Protein 8PNE (pdb70)

Radius of gyration: 17.62 Å; Cα contacts (8 Å, |Δi|>4): 323; chains: 1; bounding box: 31×48×47 Å

InterPro domains:
  IPR006439 HAD hydrolase, subfamily IA [PR00413] (96-109)
  IPR006439 HAD hydrolase, subfamily IA [PR00413] (128-144)
  IPR006439 HAD hydrolase, subfamily IA [PR00413] (146-166)
  IPR006439 HAD hydrolase, subfamily IA [PR00413] (173-186)
  IPR006439 HAD hydrolase, subfamily IA [TIGR01509] (4-184)
  IPR023198 Phosphoglycolate phosphatase-like, domain 2 [G3DSA:1.10.150.240] (16-81)
  IPR023214 HAD superfamily [G3DSA:3.40.50.1000] (4-182)
  IPR036412 HAD-like superfamily [SSF56784] (3-194)

B-factor: mean 47.65, std 15.78, range [17.71, 131.19]

Organism: Escherichia coli (strain K12) (NCBI:txid83333)

Nearest PDB structures (foldseek):
  2b0c-assembly1_A  TM=1.002E+00  e=4.204E-37  Escherichia coli K-12
  5ai8-assembly1_A-2  TM=7.716E-01  e=3.616E-13  Homo sapiens
  5alj-assembly1_A-2  TM=7.781E-01  e=6.204E-13  Homo sapiens
  5fp0-assembly1_A-2  TM=7.572E-01  e=5.182E-13  Homo sapiens
  5mwa-assembly1_A  TM=7.735E-01  e=3.132E-12  Homo sapiens

Secondary structure (DSSP, 8-state):
-EEEE-SBTTTEEEETHHHHHHHHHHH---HHHHHHH----HHHHHHHTTSS-HHHHHHHHHHHHT----HHHHHHHHTT-EEEE-HHHHHHHHHHHHTT-EEEEEE-----TTS--GGG-HHHHTT-SEEEEHHHHT--TT-HHHHHHHHHHHT--GGGEEEEES-HHHHHHHHTTT-EEEE--STTHHHHHTHHHH-

GO terms:
  GO:0000287 magnesium ion binding (F, IDA)
  GO:0030145 manganese ion binding (F, IDA)
  GO:0008877 glucose-1-phosphatase activity (F, EXP)
  GO:0008877 glucose-1-phosphatase activity (F, IDA)

Structure (mmCIF, N/CA/C/O backbone):
data_8PNE
#
_entry.id   8PNE
#
_cell.length_a   67.216
_cell.length_b   79.567
_cell.length_c   148.188
_cell.angle_alpha   90.000
_cell.angle_beta   90.000
_cell.angle_gamma   90.000
#
_symmetry.space_group_name_H-M   'I 2 2 2'
#
loop_
_entity.id
_entity.type
_entity.pdbx_description
1 polymer 'Alpha-D-glucose 1-phosphate phosphatase YihX'
2 non-polymer DI(HYDROXYETHYL)ETHER
3 non-polymer GLYCEROL
4 non-polymer 'MAGNESIUM ION'
5 non-polymer 'CALCIUM ION'
6 non-polymer 'CHLORIDE ION'
7 water water
#
loop_
_atom_site.group_PDB
_atom_site.id
_atom_site.type_symbol
_atom_site.label_atom_id
_atom_site.label_alt_id
_atom_site.label_comp_id
_atom_site.label_asym_id
_atom_site.label_entity_id
_atom_site.label_seq_id
_atom_site.pdbx_PDB_ins_code
_atom_site.Cartn_x
_atom_site.Cartn_y
_atom_site.Cartn_z
_atom_site.occupancy
_atom_site.B_iso_or_equiv
_atom_site.auth_seq_id
_atom_site.auth_comp_id
_atom_site.auth_asym_id
_atom_site.auth_atom_id
_atom_site.pdbx_PDB_model_num
ATOM 1 N N . MET A 1 1 ? 9.288 -28.665 12.423 1.000 60.862 1 MET A N 1
ATOM 2 C CA . MET A 1 1 ? 10.375 -27.763 12.886 1.000 63.713 1 MET A CA 1
ATOM 3 C C . MET A 1 1 ? 10.016 -27.261 14.287 1.000 57.087 1 MET A C 1
ATOM 4 O O . MET A 1 1 ? 8.862 -27.348 14.697 1.000 54.184 1 MET A O 1
ATOM 9 N N . LEU A 1 2 ? 11.028 -26.819 15.043 1.000 58.770 2 LEU A N 1
ATOM 10 C CA . LEU A 1 2 ? 10.812 -26.088 16.281 1.000 53.408 2 LEU A CA 1
ATOM 11 C C . LEU A 1 2 ? 11.063 -24.617 15.998 1.000 52.758 2 LEU A C 1
ATOM 12 O O . LEU A 1 2 ? 12.159 -24.253 15.537 1.000 51.499 2 LEU A O 1
ATOM 17 N N . TYR A 1 3 ? 10.036 -23.797 16.274 1.000 52.424 3 TYR A N 1
ATOM 18 C CA . TYR A 1 3 ? 10.181 -22.343 16.171 1.000 56.137 3 TYR A CA 1
ATOM 19 C C . TYR A 1 3 ? 10.203 -21.744 17.576 1.000 47.073 3 TYR A C 1
ATOM 20 O O . TYR A 1 3 ? 9.288 -21.995 18.367 1.000 44.290 3 TYR A O 1
ATOM 29 N N . ILE A 1 4 ? 11.279 -20.989 17.846 1.000 43.228 4 ILE A N 1
ATOM 30 C CA . ILE A 1 4 ? 11.452 -20.235 19.080 1.000 44.852 4 ILE A CA 1
ATOM 31 C C . ILE A 1 4 ? 11.324 -18.740 18.791 1.000 43.898 4 ILE A C 1
ATOM 32 O O . ILE A 1 4 ? 12.124 -18.179 18.044 1.000 43.043 4 ILE A O 1
ATOM 37 N N . PHE A 1 5 ? 10.389 -18.083 19.474 1.000 41.558 5 PHE A N 1
ATOM 38 C CA . PHE A 1 5 ? 10.235 -16.639 19.345 1.000 39.658 5 PHE A CA 1
ATOM 39 C C . PHE A 1 5 ? 10.541 -15.967 20.673 1.000 38.595 5 PHE A C 1
ATOM 40 O O . PHE A 1 5 ? 9.967 -16.355 21.671 1.000 38.922 5 PHE A O 1
ATOM 48 N N . ASP A 1 6 ? 11.425 -14.967 20.638 1.000 39.086 6 ASP A N 1
ATOM 49 C CA . ASP A 1 6 ? 11.505 -13.902 21.624 1.000 41.186 6 ASP A CA 1
ATOM 50 C C . ASP A 1 6 ? 10.146 -13.223 21.765 1.000 41.910 6 ASP A C 1
ATOM 51 O O . ASP A 1 6 ? 9.313 -13.304 20.860 1.000 36.181 6 ASP A O 1
ATOM 56 N N . LEU A 1 7 ? 9.920 -12.589 22.922 1.000 40.630 7 LEU A N 1
ATOM 57 C CA . LEU A 1 7 ? 8.664 -11.895 23.176 1.000 40.094 7 LEU A CA 1
ATOM 58 C C . LEU A 1 7 ? 8.848 -10.409 22.852 1.000 37.490 7 LEU A C 1
ATOM 59 O O . LEU A 1 7 ? 8.286 -9.880 21.896 1.000 40.955 7 LEU A O 1
ATOM 64 N N . GLY A 1 8 ? 9.745 -9.771 23.582 1.000 40.791 8 GLY A N 1
ATOM 65 C CA . GLY A 1 8 ? 9.967 -8.338 23.487 1.000 45.206 8 GLY A CA 1
ATOM 66 C C . GLY A 1 8 ? 10.557 -7.925 22.144 1.000 52.579 8 GLY A C 1
ATOM 67 O O . GLY A 1 8 ? 11.708 -8.306 21.812 1.000 47.534 8 GLY A O 1
ATOM 68 N N . ASN A 1 9 ? 9.724 -7.137 21.426 1.000 45.540 9 ASN A N 1
ATOM 69 C CA . ASN A 1 9 ? 10.064 -6.435 20.196 1.000 44.651 9 ASN A CA 1
ATOM 70 C C . ASN A 1 9 ? 10.119 -7.475 19.088 1.000 41.457 9 ASN A C 1
ATOM 71 O O . ASN A 1 9 ? 10.775 -7.269 18.072 1.000 41.327 9 ASN A O 1
ATOM 76 N N . VAL A 1 10 ? 9.297 -8.524 19.254 1.000 43.637 10 VAL A N 1
ATOM 77 C CA . VAL A 1 10 ? 9.176 -9.588 18.273 1.000 43.347 10 VAL A CA 1
ATOM 78 C C . VAL A 1 10 ? 7.727 -10.018 18.181 1.000 41.437 10 VAL A C 1
ATOM 79 O O . VAL A 1 10 ? 7.134 -9.986 17.104 1.000 45.551 10 VAL A O 1
ATOM 83 N N . ILE A 1 11 ? 7.162 -10.468 19.293 1.000 39.485 11 ILE A N 1
ATOM 84 C CA . ILE A 1 11 ? 5.737 -10.757 19.310 1.000 41.089 11 ILE A CA 1
ATOM 85 C C . ILE A 1 11 ? 4.940 -9.515 19.752 1.000 45.623 11 ILE A C 1
ATOM 86 O O . ILE A 1 11 ? 3.795 -9.336 19.326 1.000 48.626 11 ILE A O 1
ATOM 91 N N . VAL A 1 12 ? 5.512 -8.715 20.672 1.000 45.322 12 VAL A N 1
ATOM 92 C CA . VAL A 1 12 ? 4.895 -7.495 21.142 1.000 39.266 12 VAL A CA 1
ATOM 93 C C . VAL A 1 12 ? 5.857 -6.335 20.963 1.000 43.430 12 VAL A C 1
ATOM 94 O O . VAL A 1 12 ? 7.060 -6.527 21.099 1.000 43.789 12 VAL A O 1
ATOM 98 N N . ASP A 1 13 ? 5.318 -5.122 20.697 1.000 38.100 13 ASP A N 1
ATOM 99 C CA . ASP A 1 13 ? 6.096 -3.913 20.917 1.000 37.916 13 ASP A CA 1
ATOM 100 C C . ASP A 1 13 ? 6.078 -3.667 22.418 1.000 40.090 13 ASP A C 1
ATOM 101 O O . ASP A 1 13 ? 5.041 -3.842 23.039 1.000 39.725 13 ASP A O 1
ATOM 106 N N . ILE A 1 14 ? 7.190 -3.217 22.976 1.000 40.117 14 ILE A N 1
ATOM 107 C CA . ILE A 1 14 ? 7.258 -2.949 24.393 1.000 41.970 14 ILE A CA 1
ATOM 108 C C . ILE A 1 14 ? 8.112 -1.704 24.576 1.000 42.736 14 ILE A C 1
ATOM 109 O O . ILE A 1 14 ? 9.090 -1.525 23.865 1.000 39.473 14 ILE A O 1
ATOM 114 N N . ASP A 1 15 ? 7.693 -0.824 25.491 1.000 43.276 15 ASP A N 1
ATOM 115 C CA . ASP A 1 15 ? 8.372 0.435 25.686 1.000 38.621 15 ASP A CA 1
ATOM 116 C C . ASP A 1 15 ? 8.355 0.812 27.155 1.000 38.301 15 ASP A C 1
ATOM 117 O O . ASP A 1 15 ? 7.336 1.286 27.645 1.000 35.715 15 ASP A O 1
ATOM 122 N N . PHE A 1 16 ? 9.526 0.703 27.790 1.000 35.263 16 PHE A N 1
ATOM 123 C CA . PHE A 1 16 ? 9.686 1.041 29.193 1.000 39.511 16 PHE A 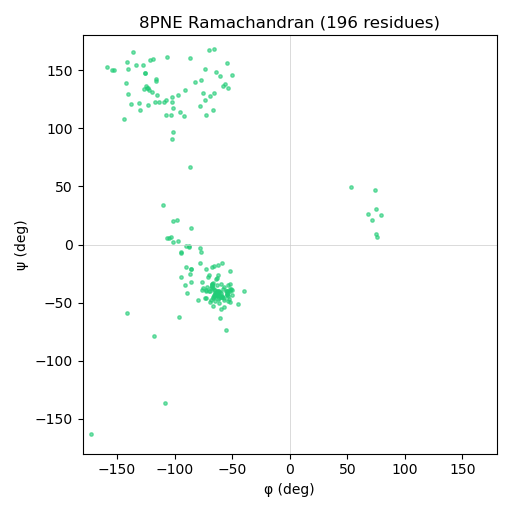CA 1
ATOM 124 C C . PHE A 1 16 ? 9.785 2.547 29.433 1.000 37.884 16 PHE A C 1
ATOM 125 O O . PHE A 1 16 ? 9.798 2.959 30.601 1.000 35.729 16 PHE A O 1
ATOM 133 N N . ASN A 1 17 ? 9.787 3.379 28.383 1.000 35.782 17 ASN A N 1
ATOM 134 C CA . ASN A 1 17 ? 9.698 4.826 28.617 1.000 42.632 17 ASN A CA 1
ATOM 135 C C . ASN A 1 17 ? 8.365 5.241 29.258 1.000 39.050 17 ASN A C 1
ATOM 136 O O . ASN A 1 17 ? 8.295 6.198 30.026 1.000 38.929 17 ASN A O 1
ATOM 141 N N . ARG A 1 18 ? 7.305 4.492 28.971 1.000 37.714 18 ARG A N 1
ATOM 142 C CA . ARG A 1 18 ? 6.043 4.670 29.657 1.000 36.804 18 ARG A CA 1
ATOM 143 C C . ARG A 1 18 ? 6.200 4.548 31.181 1.000 33.071 18 ARG A C 1
ATOM 144 O O . ARG A 1 18 ? 5.589 5.311 31.922 1.000 33.768 18 ARG A O 1
ATOM 152 N N . VAL A 1 19 ? 7.015 3.597 31.641 1.000 31.248 19 VAL A N 1
ATOM 153 C CA . VAL A 1 19 ? 7.255 3.375 33.063 1.000 31.107 19 VAL A CA 1
ATOM 154 C C . VAL A 1 19 ? 7.971 4.599 33.640 1.000 30.667 19 VAL A C 1
ATOM 155 O O . VAL A 1 19 ? 7.650 5.086 34.715 1.000 35.587 19 VAL A O 1
ATOM 159 N N . LEU A 1 20 ? 8.957 5.109 32.908 1.000 32.331 20 LEU A N 1
ATOM 160 C CA . LEU A 1 20 ? 9.738 6.254 33.370 1.000 35.754 20 LEU A CA 1
ATOM 161 C C . LEU A 1 20 ? 8.800 7.450 33.478 1.000 31.949 20 LEU A C 1
ATOM 162 O O . LEU A 1 20 ? 8.805 8.128 34.502 1.000 32.392 20 LEU A O 1
ATOM 167 N N . GLY A 1 21 ? 7.915 7.592 32.472 1.000 28.034 21 GLY A N 1
ATOM 168 C CA . GLY A 1 21 ? 6.865 8.594 32.500 1.000 30.824 21 GLY A CA 1
ATOM 169 C C . GLY A 1 21 ? 6.000 8.489 33.753 1.000 33.951 21 GLY A C 1
ATOM 170 O O . GLY A 1 21 ? 5.683 9.490 34.378 1.000 33.619 21 GLY A O 1
ATOM 171 N N . ALA A 1 22 ? 5.655 7.259 34.139 1.000 31.282 22 ALA A N 1
ATOM 172 C CA . ALA A 1 22 ? 4.775 7.076 35.270 1.000 28.397 22 ALA A CA 1
ATOM 173 C C . ALA A 1 22 ? 5.512 7.392 36.565 1.000 28.414 22 ALA A C 1
ATOM 174 O O . ALA A 1 22 ? 4.960 7.990 3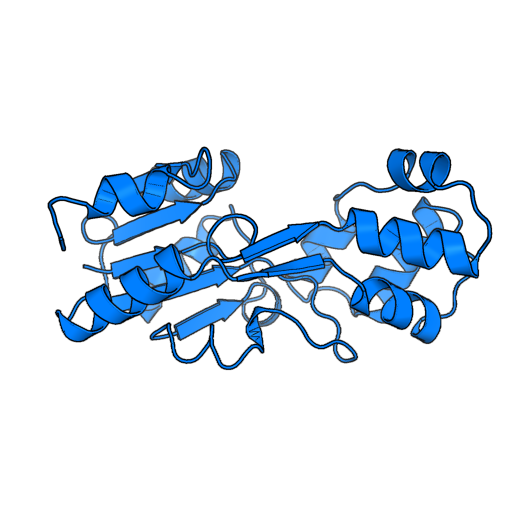7.491 1.000 34.823 22 ALA A O 1
ATOM 176 N N . TRP A 1 23 ? 6.770 6.976 36.655 1.000 28.449 23 TRP A N 1
ATOM 177 C CA . TRP A 1 23 ? 7.551 7.310 37.839 1.000 31.526 23 TRP A CA 1
ATOM 178 C C . TRP A 1 23 ? 7.823 8.815 37.919 1.000 33.236 23 TRP A C 1
ATOM 179 O O . TRP A 1 23 ? 7.887 9.370 39.021 1.000 31.592 23 TRP A O 1
ATOM 190 N N . SER A 1 24 ? 7.995 9.459 36.756 1.000 28.970 24 SER A N 1
ATOM 191 C CA . SER A 1 24 ? 8.166 10.904 36.705 1.000 34.730 24 SER A CA 1
ATOM 192 C C . SER A 1 24 ? 6.893 11.584 37.186 1.000 36.778 24 SER A C 1
ATOM 193 O O . SER A 1 24 ? 6.949 12.559 37.953 1.000 37.794 24 SER A O 1
ATOM 196 N N . ASP A 1 25 ? 5.750 11.040 36.752 1.000 36.055 25 ASP A N 1
ATOM 197 C CA . ASP A 1 25 ? 4.445 11.565 37.120 1.000 33.600 25 ASP A CA 1
ATOM 198 C C . ASP A 1 25 ? 4.296 11.580 38.647 1.000 36.694 25 ASP A C 1
ATOM 199 O O . ASP A 1 25 ? 3.884 12.571 39.252 1.000 38.818 25 ASP A O 1
ATOM 204 N N . LEU A 1 26 ? 4.645 10.478 39.280 1.000 33.695 26 LEU A N 1
ATOM 205 C CA . LEU A 1 26 ? 4.516 10.372 40.718 1.000 38.547 26 LEU A CA 1
ATOM 206 C C . LEU A 1 26 ? 5.579 11.186 41.455 1.000 44.037 26 LEU A C 1
ATOM 207 O O . LEU A 1 26 ? 5.254 11.871 42.401 1.000 44.807 26 LEU A O 1
ATOM 212 N N . THR A 1 27 ? 6.852 11.095 41.049 1.000 42.379 27 THR A N 1
ATOM 213 C CA . THR A 1 27 ? 7.948 11.626 41.848 1.000 41.263 27 THR A CA 1
ATOM 214 C C . THR A 1 27 ? 8.192 13.099 41.540 1.000 36.849 27 THR A C 1
ATOM 215 O O . THR A 1 27 ? 8.765 13.814 42.355 1.000 34.131 27 THR A O 1
ATOM 219 N N . ARG A 1 28 ? 7.814 13.499 40.327 1.000 36.514 28 ARG A N 1
ATOM 220 C CA . ARG A 1 28 ? 8.102 14.816 39.771 1.000 40.322 28 ARG A CA 1
ATOM 221 C C . ARG A 1 28 ? 9.570 14.928 39.340 1.000 38.003 28 ARG A C 1
ATOM 222 O O . ARG A 1 28 ? 10.035 16.032 39.028 1.000 35.540 28 ARG A O 1
ATOM 230 N N . ILE A 1 29 ? 10.298 13.801 39.353 1.000 34.170 29 ILE A N 1
ATOM 231 C CA . ILE A 1 29 ? 11.645 13.768 38.861 1.000 28.051 29 ILE A CA 1
ATOM 232 C C . ILE A 1 29 ? 11.580 13.953 37.349 1.000 32.737 29 ILE A C 1
ATOM 233 O O . ILE A 1 29 ? 10.781 13.304 36.692 1.000 39.372 29 ILE A O 1
ATOM 238 N N . PRO A 1 30 ? 12.339 14.910 36.774 1.000 32.284 30 PRO A N 1
ATOM 239 C CA . PRO A 1 30 ? 12.329 15.150 35.338 1.000 35.135 30 PRO A CA 1
ATOM 240 C C . PRO A 1 30 ? 12.611 13.861 34.582 1.000 38.503 30 PRO A C 1
ATOM 241 O O . PRO A 1 30 ? 13.568 13.151 34.887 1.000 32.707 30 PRO A O 1
ATOM 245 N N . LEU A 1 31 ? 11.808 13.635 33.540 1.000 36.559 31 LEU A N 1
ATOM 246 C CA . LEU A 1 31 ? 11.909 12.416 32.777 1.000 35.085 31 LEU A CA 1
ATOM 247 C C . LEU A 1 31 ? 13.357 12.198 32.346 1.000 39.483 31 LEU A C 1
ATOM 248 O O . LEU A 1 31 ? 13.822 11.051 32.345 1.000 34.932 31 LEU A O 1
ATOM 253 N N . ALA A 1 32 ? 14.050 13.291 31.977 1.000 38.587 32 ALA A N 1
ATOM 254 C CA . ALA A 1 32 ? 15.366 13.153 31.357 1.000 39.592 32 ALA A CA 1
ATOM 255 C C . ALA A 1 32 ? 16.339 12.576 32.378 1.000 34.939 32 ALA A C 1
ATOM 256 O O . ALA A 1 32 ? 17.271 11.877 32.009 1.000 35.232 32 ALA A O 1
ATOM 258 N N . SER A 1 33 ? 16.161 12.901 33.668 1.000 30.836 33 SER A N 1
ATOM 259 C CA . SER A 1 33 ? 17.034 12.311 34.651 1.000 28.685 33 SER A CA 1
ATOM 260 C C . SER A 1 33 ? 16.831 10.788 34.716 1.000 36.101 33 SER A C 1
ATOM 261 O O . SER A 1 33 ? 17.783 10.012 34.867 1.000 33.575 33 SER A O 1
ATOM 264 N N . LEU A 1 34 ? 15.577 10.342 34.675 1.000 34.698 34 LEU A N 1
ATOM 265 C CA . LEU A 1 34 ? 15.276 8.925 34.742 1.000 34.560 34 LEU A CA 1
ATOM 266 C C . LEU A 1 34 ? 15.810 8.233 33.498 1.000 33.684 34 LEU A C 1
ATOM 267 O O . LEU A 1 34 ? 16.387 7.163 33.606 1.000 37.814 34 LEU A O 1
ATOM 272 N N . LYS A 1 35 ? 15.610 8.826 32.328 1.000 36.163 35 LYS A N 1
ATOM 273 C CA . LYS A 1 35 ? 16.157 8.216 31.128 1.000 40.796 35 LYS A CA 1
ATOM 274 C C . LYS A 1 35 ? 17.669 8.032 31.248 1.000 44.772 35 LYS A C 1
ATOM 275 O O . LYS A 1 35 ? 18.184 7.037 30.770 1.000 46.156 35 LYS A O 1
ATOM 281 N N . LYS A 1 36 ? 18.379 8.971 31.877 1.000 50.699 36 LYS A N 1
ATOM 282 C CA . LYS A 1 36 ? 19.825 8.890 31.905 1.000 55.684 36 LYS A CA 1
ATOM 283 C C . LYS A 1 36 ? 20.264 7.819 32.905 1.000 50.675 36 LYS A C 1
ATOM 284 O O . LYS A 1 36 ? 21.228 7.115 32.647 1.000 52.664 36 LYS A O 1
ATOM 290 N N . SER A 1 37 ? 19.560 7.697 34.037 1.000 44.068 37 SER A N 1
ATOM 291 C CA . SER A 1 37 ? 19.983 6.835 35.122 1.000 39.600 37 SER A CA 1
ATOM 292 C C . SER A 1 37 ? 19.483 5.384 34.976 1.000 43.304 37 SER A C 1
ATOM 293 O O . SER A 1 37 ? 19.808 4.558 35.821 1.000 41.490 37 SER A O 1
ATOM 296 N N . PHE A 1 38 ? 18.696 5.083 33.936 1.000 39.550 38 PHE A N 1
ATOM 297 C CA . PHE A 1 38 ? 17.988 3.812 33.792 1.000 48.498 38 PHE A CA 1
ATOM 298 C C . PHE A 1 38 ? 18.703 2.909 32.789 1.000 52.602 38 PHE A C 1
ATOM 299 O O . PHE A 1 38 ? 18.686 3.182 31.591 1.000 63.958 38 PHE A O 1
ATOM 307 N N . HIS A 1 39 ? 19.286 1.822 33.287 1.000 48.353 39 HIS A N 1
ATOM 308 C CA . HIS A 1 39 ? 20.180 0.993 32.490 1.000 59.334 39 HIS A CA 1
ATOM 309 C C . HIS A 1 39 ? 20.134 -0.430 33.045 1.000 59.999 39 HIS A C 1
ATOM 310 O O . HIS A 1 39 ? 19.975 -0.650 34.261 1.000 58.613 39 HIS A O 1
ATOM 317 N N . MET A 1 40 ? 20.345 -1.393 32.146 1.000 66.146 40 MET A N 1
ATOM 318 C CA . MET A 1 40 ? 20.095 -2.785 32.473 1.000 68.968 40 MET A CA 1
ATOM 319 C C . MET A 1 40 ? 21.431 -3.493 32.750 1.000 66.423 40 MET A C 1
ATOM 320 O O . MET A 1 40 ? 22.041 -4.008 31.827 1.000 87.435 40 MET A O 1
ATOM 325 N N . GLY A 1 41 ? 21.869 -3.510 34.028 1.000 52.226 41 GLY A N 1
ATOM 326 C CA . GLY A 1 41 ? 23.030 -4.272 34.479 1.000 53.058 41 GLY A CA 1
ATOM 327 C C . GLY A 1 41 ? 22.740 -5.513 35.348 1.000 56.827 41 GLY A C 1
ATOM 328 O O . GLY A 1 41 ? 21.879 -6.349 35.055 1.000 46.970 41 GLY A O 1
ATOM 329 N N . GLU A 1 42 ? 23.521 -5.667 36.418 1.000 47.201 42 GLU A N 1
ATOM 330 C CA . GLU A 1 42 ? 23.605 -6.937 37.106 1.000 50.230 42 GLU A CA 1
ATOM 331 C C . GLU A 1 42 ? 22.283 -7.237 37.804 1.000 45.560 42 GLU A C 1
ATOM 332 O O . GLU A 1 42 ? 21.890 -8.393 37.920 1.000 40.039 42 GLU A O 1
ATOM 338 N N . ALA A 1 43 ? 21.637 -6.206 38.347 1.000 42.484 43 ALA A N 1
ATOM 339 C CA . ALA A 1 43 ? 20.419 -6.405 39.116 1.000 42.744 43 ALA A CA 1
ATOM 340 C C . ALA A 1 43 ? 19.308 -6.895 38.181 1.000 34.867 43 ALA A C 1
ATOM 341 O O . ALA A 1 43 ? 18.538 -7.762 38.524 1.000 38.344 43 ALA A O 1
ATOM 343 N N . PHE A 1 44 ? 19.294 -6.405 36.958 1.000 35.339 44 PHE A N 1
ATOM 344 C CA . PHE A 1 44 ? 18.435 -6.957 35.929 1.000 39.608 44 PHE A CA 1
ATOM 345 C C . PHE A 1 44 ? 18.707 -8.441 35.648 1.000 40.021 44 PHE A C 1
ATOM 346 O O . PHE A 1 44 ? 17.763 -9.238 35.677 1.000 38.597 44 PHE A O 1
ATOM 354 N N . HIS A 1 45 ? 19.964 -8.800 35.323 1.000 36.725 45 HIS A N 1
ATOM 355 C CA . HIS A 1 45 ? 20.350 -10.179 35.037 1.000 34.389 45 HIS A CA 1
ATOM 356 C C . HIS A 1 45 ? 19.915 -11.098 36.172 1.000 35.579 45 HIS A C 1
ATOM 357 O O . HIS A 1 45 ? 19.385 -12.199 35.962 1.000 34.065 45 HIS A O 1
ATOM 364 N N . GLN A 1 46 ? 20.193 -10.670 37.402 1.000 30.789 46 GLN A N 1
ATOM 365 C CA . GLN A 1 46 ? 19.843 -11.506 38.527 1.000 31.081 46 GLN A CA 1
ATOM 366 C C . GLN A 1 46 ? 18.329 -11.680 38.641 1.000 36.301 46 GLN A C 1
ATOM 367 O O . GLN A 1 46 ? 17.841 -12.791 38.878 1.000 36.354 46 GLN A O 1
ATOM 373 N N . HIS A 1 47 ? 17.587 -10.567 38.505 1.000 35.810 47 HIS A N 1
ATOM 374 C CA . HIS A 1 47 ? 16.142 -10.619 38.613 1.000 30.781 47 HIS A CA 1
ATOM 375 C C . HIS A 1 47 ? 15.577 -11.476 37.494 1.000 28.301 47 HIS A C 1
ATOM 376 O O . HIS A 1 47 ? 14.677 -12.247 37.723 1.000 28.943 47 HIS A O 1
ATOM 383 N N . GLU A 1 48 ? 16.075 -11.304 36.272 1.000 26.949 48 GLU A N 1
ATOM 384 C CA . GLU A 1 48 ? 15.660 -12.138 35.171 1.000 28.824 48 GLU A CA 1
ATOM 385 C C . GLU A 1 48 ? 15.781 -13.647 35.479 1.000 35.047 48 GLU A C 1
ATOM 386 O O . GLU A 1 48 ? 14.936 -14.455 35.021 1.000 30.354 48 GLU A O 1
ATOM 392 N N . ARG A 1 49 ? 16.805 -14.015 36.276 1.000 33.385 49 ARG A N 1
ATOM 393 C CA . ARG A 1 49 ? 17.144 -15.411 36.540 1.000 36.580 49 ARG A CA 1
ATOM 394 C C . ARG A 1 49 ? 16.518 -15.857 37.855 1.000 40.020 49 ARG A C 1
ATOM 395 O O . ARG A 1 49 ? 16.780 -16.953 38.321 1.000 37.714 49 ARG A O 1
ATOM 403 N N . GLY A 1 50 ? 15.747 -14.969 38.485 1.000 36.397 50 GLY A N 1
ATOM 404 C CA . GLY A 1 50 ? 15.088 -15.305 39.731 1.000 32.963 50 GLY A CA 1
ATOM 405 C C . GLY A 1 50 ? 16.017 -15.424 40.929 1.000 33.981 50 GLY A C 1
ATOM 406 O O . GLY A 1 50 ? 15.595 -16.010 41.930 1.000 38.209 50 GLY A O 1
ATOM 407 N N . GLU A 1 51 ? 17.211 -14.801 40.853 1.000 40.200 51 GLU A N 1
ATOM 408 C CA . GLU A 1 51 ? 18.258 -14.925 41.863 1.000 35.524 51 GLU A CA 1
ATOM 409 C C . GLU A 1 51 ? 18.051 -13.917 42.990 1.000 38.318 51 GLU A C 1
ATOM 410 O O . GLU A 1 51 ? 18.594 -14.088 44.071 1.000 40.895 51 GLU A O 1
ATOM 416 N N . ILE A 1 52 ? 17.305 -12.837 42.739 1.000 37.075 52 ILE A N 1
ATOM 417 C CA . ILE A 1 52 ? 16.937 -11.892 43.787 1.000 36.819 52 ILE A CA 1
ATOM 418 C C . ILE A 1 52 ? 15.455 -11.605 43.645 1.000 36.265 52 ILE A C 1
ATOM 419 O O . ILE A 1 52 ? 14.928 -11.661 42.549 1.000 31.180 52 ILE A O 1
ATOM 424 N N . SER A 1 53 ? 14.841 -11.228 44.755 1.000 33.521 53 SER A N 1
ATOM 425 C CA . SER A 1 53 ? 13.422 -10.987 44.876 1.000 33.844 53 SER A CA 1
ATOM 426 C C . SER A 1 53 ? 13.010 -9.724 44.123 1.000 30.775 53 SER A C 1
ATOM 427 O O . SER A 1 53 ? 13.834 -8.900 43.738 1.000 34.396 53 SER A O 1
ATOM 430 N N . ASP A 1 54 ? 11.700 -9.560 43.951 1.000 37.104 54 ASP A N 1
ATOM 431 C CA . ASP A 1 54 ? 11.130 -8.395 43.281 1.000 34.090 54 ASP A CA 1
ATOM 432 C C . ASP A 1 54 ? 11.532 -7.141 44.039 1.000 34.353 54 ASP A C 1
ATOM 433 O O . ASP A 1 54 ? 11.916 -6.145 43.450 1.000 34.407 54 ASP A O 1
ATOM 438 N N . GLU A 1 55 ? 11.469 -7.235 45.376 1.000 33.240 55 GLU A N 1
ATOM 439 C CA . GLU A 1 55 ? 11.734 -6.142 46.282 1.000 33.107 55 GLU A CA 1
ATOM 440 C C . GLU A 1 55 ? 13.186 -5.671 46.138 1.000 38.661 55 GLU A C 1
ATOM 441 O O . GLU A 1 55 ? 13.448 -4.471 46.011 1.000 37.686 55 GLU A O 1
ATOM 447 N N . ALA A 1 56 ? 14.126 -6.637 46.127 1.000 37.392 56 ALA A N 1
ATOM 448 C CA . ALA A 1 56 ? 15.544 -6.365 45.984 1.000 35.994 56 ALA A CA 1
ATOM 449 C C . ALA A 1 56 ? 15.822 -5.731 44.630 1.000 34.046 56 ALA A C 1
ATOM 450 O O . ALA A 1 56 ? 16.660 -4.854 44.510 1.000 38.164 56 ALA A O 1
ATOM 452 N N . PHE A 1 57 ? 15.171 -6.245 43.592 1.000 35.136 57 PHE A N 1
ATOM 453 C CA . PHE A 1 57 ? 15.299 -5.649 42.267 1.000 35.351 57 PHE A CA 1
ATOM 454 C C . PHE A 1 57 ? 14.801 -4.193 42.292 1.000 37.746 57 PHE A C 1
ATOM 455 O O . PHE A 1 57 ? 15.447 -3.255 41.787 1.000 33.526 57 PHE A O 1
ATOM 463 N N . ALA A 1 58 ? 13.659 -3.989 42.952 1.000 36.826 58 ALA A N 1
ATOM 464 C CA . ALA A 1 58 ? 13.099 -2.640 43.031 1.000 38.185 58 ALA A CA 1
ATOM 465 C C . ALA A 1 58 ? 14.093 -1.737 43.761 1.000 35.752 58 ALA A C 1
ATOM 466 O O . ALA A 1 58 ? 14.330 -0.605 43.362 1.000 33.327 58 ALA A O 1
ATOM 468 N N . GLU A 1 59 ? 14.606 -2.247 44.877 1.000 40.532 59 GLU A N 1
ATOM 469 C CA . GLU A 1 59 ? 15.505 -1.503 45.725 1.000 45.372 59 GLU A CA 1
ATOM 470 C C . GLU A 1 59 ? 16.751 -1.132 44.926 1.000 46.674 59 GLU A C 1
ATOM 471 O O . GLU A 1 59 ? 17.165 0.023 44.942 1.000 47.226 59 GLU A O 1
ATOM 477 N N . ALA A 1 60 ? 17.268 -2.048 44.109 1.000 43.735 60 ALA A N 1
ATOM 478 C CA . ALA A 1 60 ? 18.470 -1.726 43.369 1.000 40.838 60 ALA A CA 1
ATOM 479 C C . ALA A 1 60 ? 18.198 -0.632 42.349 1.000 42.526 60 ALA A C 1
ATOM 480 O O . ALA A 1 60 ? 19.025 0.270 42.213 1.000 43.169 60 ALA A O 1
ATOM 482 N N . LEU A 1 61 ? 17.104 -0.721 41.587 1.000 41.380 61 LEU A N 1
ATOM 483 C CA . LEU A 1 61 ? 16.881 0.299 40.572 1.000 43.366 61 LEU A CA 1
ATOM 484 C C . LEU A 1 61 ? 16.586 1.653 41.222 1.000 39.181 61 LEU A C 1
ATOM 485 O O . LEU A 1 61 ? 16.957 2.658 40.656 1.000 41.683 61 LEU A O 1
ATOM 490 N N . CYS A 1 62 ? 15.862 1.664 42.336 1.000 36.075 62 CYS A N 1
ATOM 491 C CA . CYS A 1 62 ? 15.484 2.898 42.999 1.000 41.370 62 CYS A CA 1
ATOM 492 C C . CYS A 1 62 ? 16.724 3.586 43.569 1.000 43.806 62 CYS A C 1
ATOM 493 O O . CYS A 1 62 ? 16.774 4.809 43.640 1.000 41.604 62 CYS A O 1
ATOM 496 N N . HIS A 1 63 ? 17.695 2.789 44.020 1.000 48.283 63 HIS A N 1
ATOM 497 C CA . HIS A 1 63 ? 18.977 3.294 44.502 1.000 48.305 63 HIS A CA 1
ATOM 498 C C . HIS A 1 63 ? 19.741 3.907 43.335 1.000 43.922 63 HIS A C 1
ATOM 499 O O . HIS A 1 63 ? 20.145 5.059 43.362 1.000 47.049 63 HIS A O 1
ATOM 506 N N . GLU A 1 64 ? 19.899 3.156 42.256 1.000 46.587 64 GLU A N 1
ATOM 507 C CA . GLU A 1 64 ? 20.509 3.737 41.075 1.000 47.585 64 GLU A CA 1
ATOM 508 C C . GLU A 1 64 ? 19.869 5.059 40.675 1.000 48.604 64 GLU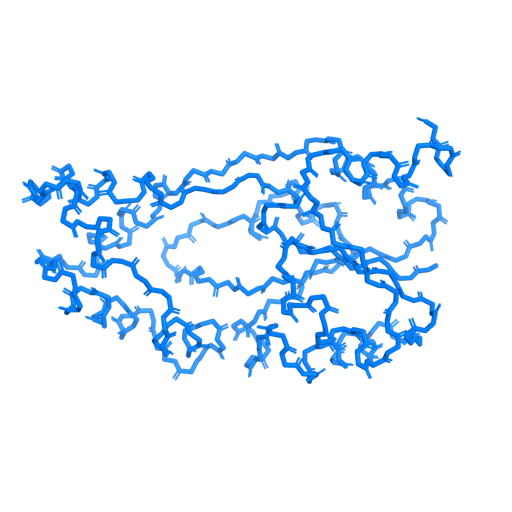 A C 1
ATOM 509 O O . GLU A 1 64 ? 20.578 5.946 40.233 1.000 51.794 64 GLU A O 1
ATOM 515 N N . MET A 1 65 ? 18.534 5.178 40.685 1.000 47.912 65 MET A N 1
ATOM 516 C CA . MET A 1 65 ? 17.908 6.264 39.941 1.000 42.875 65 MET A CA 1
ATOM 517 C C . MET A 1 65 ? 17.432 7.333 40.920 1.000 34.621 65 MET A C 1
ATOM 518 O O . MET A 1 65 ? 16.735 8.248 40.531 1.000 43.005 65 MET A O 1
ATOM 523 N N . ALA A 1 66 ? 17.755 7.176 42.202 1.000 35.787 66 ALA A N 1
ATOM 524 C CA . ALA A 1 66 ? 17.291 8.072 43.254 1.000 42.506 66 ALA A CA 1
ATOM 525 C C . ALA A 1 66 ? 15.763 8.217 43.222 1.000 42.017 66 ALA A C 1
ATOM 526 O O . ALA A 1 66 ? 15.235 9.336 43.286 1.000 39.413 66 ALA A O 1
ATOM 528 N N . LEU A 1 67 ? 15.057 7.067 43.171 1.000 44.465 67 LEU A N 1
ATOM 529 C CA . LEU A 1 67 ? 13.601 7.012 43.176 1.000 37.776 67 LEU A CA 1
ATOM 530 C C . LEU A 1 67 ? 13.134 6.795 44.592 1.000 39.662 67 LEU A C 1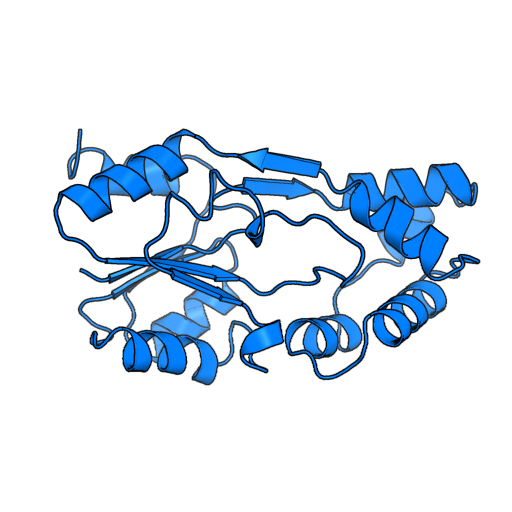
ATOM 531 O O . LEU A 1 67 ? 13.358 5.709 45.132 1.000 40.558 67 LEU A O 1
ATOM 536 N N . PRO A 1 68 ? 12.439 7.786 45.195 1.000 39.357 68 PRO A N 1
ATOM 537 C CA . PRO A 1 68 ? 11.919 7.654 46.555 1.000 40.091 68 PRO A CA 1
ATOM 538 C C . PRO A 1 68 ? 10.543 6.993 46.517 1.000 43.265 68 PRO A C 1
ATOM 539 O O . PRO A 1 68 ? 9.545 7.628 46.800 1.000 53.170 68 PRO A O 1
ATOM 543 N N . LEU A 1 69 ? 10.502 5.726 46.122 1.000 40.422 69 LEU A N 1
ATOM 544 C CA . LEU A 1 69 ? 9.266 4.979 45.922 1.000 41.845 69 LEU A CA 1
ATOM 545 C C . LEU A 1 69 ? 9.208 3.830 46.915 1.000 34.048 69 LEU A C 1
ATOM 546 O O . LEU A 1 69 ? 10.176 3.129 47.087 1.000 37.263 69 LEU A O 1
ATOM 551 N N . SER A 1 70 ? 8.035 3.533 47.442 1.000 37.721 70 SER A N 1
ATOM 552 C CA . SER A 1 70 ? 7.784 2.222 48.008 1.000 37.434 70 SER A CA 1
ATOM 553 C C . SER A 1 70 ? 7.812 1.150 46.920 1.000 35.925 70 SER A C 1
ATOM 554 O O . SER A 1 70 ? 7.755 1.423 45.716 1.000 35.540 70 SER A O 1
ATOM 557 N N . TYR A 1 71 ? 7.845 -0.101 47.363 1.000 38.881 71 TYR A N 1
ATOM 558 C CA . TYR A 1 71 ? 7.774 -1.239 46.450 1.000 38.595 71 TYR A CA 1
ATOM 559 C C . TYR A 1 71 ? 6.457 -1.167 45.681 1.000 36.573 71 TYR A C 1
ATOM 560 O O . TYR A 1 71 ? 6.409 -1.343 44.449 1.000 30.890 71 TYR A O 1
ATOM 569 N N . GLU A 1 72 ? 5.376 -0.887 46.404 1.000 33.514 72 GLU A N 1
ATOM 570 C CA . GLU A 1 72 ? 4.056 -0.786 45.770 1.000 42.433 72 GLU A CA 1
ATOM 571 C C . GLU A 1 72 ? 4.043 0.293 44.671 1.000 41.031 72 GLU A C 1
ATOM 572 O O . GLU A 1 72 ? 3.528 0.080 43.562 1.000 31.924 72 GLU A O 1
ATOM 578 N N . GLN A 1 73 ? 4.628 1.459 44.967 1.000 36.744 73 GLN A N 1
ATOM 579 C CA . GLN A 1 73 ? 4.719 2.529 43.989 1.000 34.322 73 GLN A CA 1
ATOM 580 C C . GLN A 1 73 ? 5.613 2.135 42.820 1.000 34.116 73 GLN A C 1
ATOM 581 O O . GLN A 1 73 ? 5.312 2.428 41.650 1.000 31.474 73 GLN A O 1
ATOM 587 N N . PHE A 1 74 ? 6.717 1.435 43.114 1.000 34.329 74 PHE A N 1
ATOM 588 C CA . PHE A 1 74 ? 7.560 0.972 42.022 1.000 34.268 74 PHE A CA 1
ATOM 589 C C . PHE A 1 74 ? 6.729 0.120 41.064 1.000 31.556 74 PHE A C 1
ATOM 590 O O . PHE A 1 74 ? 6.716 0.313 39.821 1.000 29.357 74 PHE A O 1
ATOM 598 N N . SER A 1 75 ? 6.083 -0.877 41.671 1.000 31.002 75 SER A N 1
ATOM 599 C CA . SER A 1 75 ? 5.271 -1.839 40.930 1.000 34.999 75 SER A CA 1
ATOM 600 C C . SER A 1 75 ? 4.181 -1.126 40.133 1.000 32.469 75 SER A C 1
ATOM 601 O O . SER A 1 75 ? 3.971 -1.357 38.918 1.000 28.660 75 SER A O 1
ATOM 604 N N . HIS A 1 76 ? 3.511 -0.194 40.821 1.000 30.026 76 HIS A N 1
ATOM 605 C CA . HIS A 1 76 ? 2.449 0.577 40.188 1.000 28.717 76 HIS A CA 1
ATOM 606 C C . HIS A 1 76 ? 2.953 1.190 38.884 1.000 30.350 76 HIS A C 1
ATOM 607 O O . HIS A 1 76 ? 2.265 1.076 37.883 1.000 31.544 76 HIS A O 1
ATOM 614 N N . GLY A 1 77 ? 4.124 1.859 38.876 1.000 31.743 77 GLY A N 1
ATOM 615 C CA . GLY A 1 77 ? 4.632 2.372 37.608 1.000 28.371 77 GLY A CA 1
ATOM 616 C C . GLY A 1 77 ? 5.110 1.307 36.608 1.000 28.411 77 GLY A C 1
ATOM 617 O O . GLY A 1 77 ? 5.032 1.489 35.370 1.000 28.821 77 GLY A O 1
ATOM 618 N N . TRP A 1 78 ? 5.787 0.284 37.128 1.000 29.218 78 TRP A N 1
ATOM 619 C CA . TRP A 1 78 ? 6.246 -0.849 36.319 1.000 29.752 78 TRP A CA 1
ATOM 620 C C . TRP A 1 78 ? 5.077 -1.399 35.522 1.000 31.680 78 TRP A C 1
ATOM 621 O O . TRP A 1 78 ? 5.203 -1.708 34.319 1.000 28.854 78 TRP A O 1
ATOM 632 N N . GLN A 1 79 ? 3.910 -1.440 36.189 1.000 29.589 79 GLN A N 1
ATOM 633 C CA . GLN A 1 79 ? 2.688 -1.918 35.540 1.000 31.344 79 GLN A CA 1
ATOM 634 C C . GLN A 1 79 ? 2.333 -1.105 34.297 1.000 30.148 79 GLN A C 1
ATOM 635 O O . GLN A 1 79 ? 1.530 -1.548 33.473 1.000 32.462 79 GLN A O 1
ATOM 641 N N . ALA A 1 80 ? 2.924 0.078 34.129 1.000 27.899 80 ALA A N 1
ATOM 642 C CA . ALA A 1 80 ? 2.416 0.983 33.113 1.000 26.699 80 ALA A CA 1
ATOM 643 C C . ALA A 1 80 ? 3.058 0.699 31.765 1.000 28.736 80 ALA A C 1
ATOM 644 O O . ALA A 1 80 ? 2.734 1.386 30.815 1.000 27.824 80 ALA A O 1
ATOM 646 N N . VAL A 1 81 ? 3.964 -0.272 31.708 1.000 28.473 81 VAL A N 1
ATOM 647 C CA . VAL A 1 81 ? 4.795 -0.444 30.536 1.000 31.232 81 VAL A CA 1
ATOM 648 C C . VAL A 1 81 ? 3.924 -0.617 29.296 1.000 30.357 81 VAL A C 1
ATOM 649 O O . VAL A 1 81 ? 2.961 -1.408 29.264 1.000 32.111 81 VAL A O 1
ATOM 653 N N . PHE A 1 82 ? 4.349 0.045 28.221 1.000 32.605 82 PHE A N 1
ATOM 654 C CA . PHE A 1 82 ? 3.595 -0.035 26.976 1.000 36.150 82 PHE A CA 1
ATOM 655 C C . PHE A 1 82 ? 3.797 -1.406 26.340 1.000 37.390 82 PHE A C 1
ATOM 656 O O . PHE A 1 82 ? 4.938 -1.787 26.088 1.000 37.966 82 PHE A O 1
ATOM 664 N N . VAL A 1 83 ? 2.696 -2.119 26.069 1.000 38.137 83 VAL A N 1
ATOM 665 C CA . VAL A 1 83 ? 2.746 -3.381 25.349 1.000 36.983 83 VAL A CA 1
ATOM 666 C C . VAL A 1 83 ? 1.610 -3.474 24.325 1.000 39.098 83 VAL A C 1
ATOM 667 O O . VAL A 1 83 ? 0.435 -3.485 24.673 1.000 38.553 83 VAL A O 1
ATOM 671 N N . ALA A 1 84 ? 1.990 -3.633 23.056 1.000 39.669 84 ALA A N 1
ATOM 672 C CA . ALA A 1 84 ? 1.071 -3.870 21.953 1.000 39.224 84 ALA A CA 1
ATOM 673 C C . ALA A 1 84 ? 1.401 -5.208 21.291 1.000 42.586 84 ALA A C 1
ATOM 674 O O . ALA A 1 84 ? 2.549 -5.438 20.946 1.000 46.656 84 ALA A O 1
ATOM 676 N N . LEU A 1 85 ? 0.388 -6.053 21.077 1.000 42.620 85 LEU A N 1
ATOM 677 C CA . LEU A 1 85 ? 0.547 -7.259 20.290 1.000 47.615 85 LEU A CA 1
ATOM 678 C C . LEU A 1 85 ? 0.898 -6.913 18.843 1.000 46.999 85 LEU A C 1
ATOM 679 O O . LEU A 1 85 ? 0.521 -5.862 18.341 1.000 45.391 85 LEU A O 1
ATOM 684 N N . ARG A 1 86 ? 1.675 -7.789 18.189 1.000 49.631 86 ARG A N 1
ATOM 685 C CA . ARG A 1 86 ? 1.811 -7.774 16.740 1.000 46.225 86 ARG A CA 1
ATOM 686 C C . ARG A 1 86 ? 0.935 -8.892 16.189 1.000 50.751 86 ARG A C 1
ATOM 687 O O . ARG A 1 86 ? 1.329 -10.052 16.201 1.000 56.123 86 ARG A O 1
ATOM 695 N N . PRO A 1 87 ? -0.310 -8.604 15.748 1.000 57.213 87 PRO A N 1
ATOM 696 C CA . PRO A 1 87 ? -1.235 -9.676 15.367 1.000 57.781 87 PRO A CA 1
ATOM 697 C C . PRO A 1 87 ? -0.739 -10.513 14.180 1.000 51.218 87 PRO A C 1
ATOM 698 O O . PRO A 1 87 ? -1.141 -11.657 14.016 1.000 49.537 87 PRO A O 1
ATOM 702 N N . GLU A 1 88 ? 0.097 -9.928 13.322 1.000 49.831 88 GLU A N 1
ATOM 703 C CA . GLU A 1 88 ? 0.664 -10.674 12.211 1.000 57.520 88 GLU A CA 1
ATOM 704 C C . GLU A 1 88 ? 1.443 -11.881 12.761 1.000 62.411 88 GLU A C 1
ATOM 705 O O . GLU A 1 88 ? 1.282 -13.008 12.289 1.000 71.192 88 GLU A O 1
ATOM 711 N N . VAL A 1 89 ? 2.241 -11.640 13.809 1.000 58.845 89 VAL A N 1
ATOM 712 C CA . VAL A 1 89 ? 3.136 -12.629 14.374 1.000 55.556 89 VAL A CA 1
ATOM 713 C C . VAL A 1 89 ? 2.326 -13.671 15.128 1.000 49.123 89 VAL A C 1
ATOM 714 O O . VAL A 1 89 ? 2.588 -14.868 15.050 1.000 49.616 89 VAL A O 1
ATOM 718 N N . ILE A 1 90 ? 1.294 -13.217 15.815 1.000 46.002 90 ILE A N 1
ATOM 719 C CA . ILE A 1 90 ? 0.427 -14.133 16.535 1.000 53.030 90 ILE A CA 1
ATOM 720 C C . ILE A 1 90 ? -0.256 -15.099 15.556 1.000 59.163 90 ILE A C 1
ATOM 721 O O . ILE A 1 90 ? -0.389 -16.294 15.830 1.000 56.881 90 ILE A O 1
ATOM 726 N N . ALA A 1 91 ? -0.722 -14.578 14.419 1.000 54.472 91 ALA A N 1
ATOM 727 C CA . ALA A 1 91 ? -1.404 -15.412 13.440 1.000 59.500 91 ALA A CA 1
ATOM 728 C C . ALA A 1 91 ? -0.431 -16.428 12.832 1.000 47.767 91 ALA A C 1
ATOM 729 O O . ALA A 1 91 ? -0.774 -17.589 12.682 1.000 55.265 91 ALA A O 1
ATOM 731 N N . ILE A 1 92 ? 0.765 -15.978 12.469 1.000 47.516 92 ILE A N 1
ATOM 732 C CA . ILE A 1 92 ? 1.808 -16.863 11.978 1.000 55.078 92 ILE A CA 1
ATOM 733 C C . ILE A 1 92 ? 2.077 -17.983 12.979 1.000 55.869 92 ILE A C 1
ATOM 734 O O . ILE A 1 92 ? 2.206 -19.136 12.599 1.000 64.689 92 ILE A O 1
ATOM 739 N N . MET A 1 93 ? 2.120 -17.653 14.269 1.000 55.500 93 MET A N 1
ATOM 740 C CA . MET A 1 93 ? 2.401 -18.656 15.278 1.000 51.498 93 MET A CA 1
ATOM 741 C C . MET A 1 93 ? 1.291 -19.701 15.283 1.000 48.760 93 MET A C 1
ATOM 742 O O . MET A 1 93 ? 1.550 -20.890 15.434 1.000 47.781 93 MET A O 1
ATOM 747 N N . HIS A 1 94 ? 0.039 -19.259 15.197 1.000 49.366 94 HIS A N 1
ATOM 748 C CA . HIS A 1 94 ? -1.068 -20.200 15.206 1.000 53.338 94 HIS A CA 1
ATOM 749 C C . HIS A 1 94 ? -1.005 -21.123 13.991 1.000 55.337 94 HIS A C 1
ATOM 750 O O . HIS A 1 94 ? -1.367 -22.294 14.092 1.000 52.670 94 HIS A O 1
ATOM 757 N N . LYS A 1 95 ? -0.542 -20.569 12.866 1.000 53.113 95 LYS A N 1
ATOM 758 C CA . LYS A 1 95 ? -0.579 -21.252 11.590 1.000 65.968 95 LYS A CA 1
ATOM 759 C C . LYS A 1 95 ? 0.478 -22.358 11.613 1.000 69.635 95 LYS A C 1
ATOM 760 O O . LYS A 1 95 ? 0.196 -23.504 11.243 1.000 65.916 95 LYS A O 1
ATOM 766 N N . LEU A 1 96 ? 1.676 -21.999 12.098 1.000 66.697 96 LEU A N 1
ATOM 767 C CA . LEU A 1 96 ? 2.788 -22.929 12.224 1.000 59.894 96 LEU A CA 1
ATOM 768 C C . LEU A 1 96 ? 2.382 -24.154 13.031 1.000 61.111 96 LEU A C 1
ATOM 769 O O . LEU A 1 96 ? 2.720 -25.272 12.655 1.000 61.948 96 LEU A O 1
ATOM 774 N N . ARG A 1 97 ? 1.597 -23.945 14.092 1.000 55.042 97 ARG A N 1
ATOM 775 C CA . ARG A 1 97 ? 1.196 -25.043 14.948 1.000 63.935 97 ARG A CA 1
ATOM 776 C C . ARG A 1 97 ? 0.244 -25.993 14.228 1.000 70.456 97 ARG A C 1
ATOM 777 O O . ARG A 1 97 ? 0.410 -27.208 14.310 1.000 66.665 97 ARG A O 1
ATOM 785 N N . GLU A 1 98 ? -0.772 -25.437 13.569 1.000 71.037 98 GLU A N 1
ATOM 786 C CA . GLU A 1 98 ? -1.777 -26.255 12.909 1.000 78.875 98 GLU A CA 1
ATOM 787 C C . GLU A 1 98 ? -1.150 -26.993 11.720 1.000 69.071 98 GLU A C 1
ATOM 788 O O . GLU A 1 98 ? -1.653 -28.017 11.305 1.000 64.096 98 GLU A O 1
ATOM 794 N N . GLN A 1 99 ? -0.012 -26.531 11.213 1.000 62.829 99 GLN A N 1
ATOM 795 C CA . GLN A 1 99 ? 0.752 -27.324 10.272 1.000 61.736 99 GLN A CA 1
ATOM 796 C C . GLN A 1 99 ? 1.703 -28.294 10.978 1.000 63.177 99 GLN A C 1
ATOM 797 O O . GLN A 1 99 ? 2.628 -28.810 10.362 1.000 73.125 99 GLN A O 1
ATOM 803 N N . GLY A 1 100 ? 1.519 -28.512 12.278 1.000 60.519 100 GLY A N 1
ATOM 804 C CA . GLY A 1 100 ? 2.292 -29.509 13.002 1.000 59.765 100 GLY A CA 1
ATOM 805 C C . GLY A 1 100 ? 3.726 -29.087 13.326 1.000 56.495 100 GLY A C 1
ATOM 806 O O . GLY A 1 100 ? 4.498 -29.901 13.819 1.000 59.387 100 GLY A O 1
ATOM 807 N N . HIS A 1 101 ? 4.116 -27.838 13.057 1.000 51.493 101 HIS A N 1
ATOM 808 C CA . HIS A 1 101 ? 5.330 -27.320 13.673 1.000 55.740 101 HIS A CA 1
ATOM 809 C C . HIS A 1 101 ? 5.126 -27.021 15.164 1.000 54.903 101 HIS A C 1
ATOM 810 O O . HIS A 1 101 ? 4.017 -26.720 15.607 1.000 53.480 101 HIS A O 1
ATOM 817 N N . ARG A 1 102 ? 6.220 -27.124 15.929 1.000 56.268 102 ARG A N 1
ATOM 818 C CA . ARG A 1 102 ? 6.249 -26.797 17.355 1.000 52.548 102 ARG A CA 1
ATOM 819 C C . ARG A 1 102 ? 6.628 -25.325 17.519 1.000 49.283 102 ARG A C 1
ATOM 820 O O . ARG A 1 102 ? 7.559 -24.837 16.866 1.000 49.475 102 ARG A O 1
ATOM 828 N N . VAL A 1 103 ? 5.871 -24.604 18.359 1.000 51.737 103 VAL A N 1
ATOM 829 C CA . VAL A 1 103 ? 6.050 -23.159 18.493 1.000 53.338 103 VAL A CA 1
ATOM 830 C C . VAL A 1 103 ? 6.139 -22.767 19.972 1.000 46.525 103 VAL A C 1
ATOM 831 O O . VAL A 1 103 ? 5.224 -22.997 20.775 1.000 46.614 103 VAL A O 1
ATOM 835 N N . VAL A 1 104 ? 7.257 -22.141 20.331 1.000 42.707 104 VAL A N 1
ATOM 836 C CA . VAL A 1 104 ? 7.436 -21.770 21.728 1.000 44.808 104 VAL A CA 1
ATOM 837 C C . VAL A 1 104 ? 7.985 -20.347 21.821 1.000 40.950 104 VAL A C 1
ATOM 838 O O . VAL A 1 104 ? 8.541 -19.783 20.863 1.000 36.424 104 VAL A O 1
ATOM 842 N N . VAL A 1 105 ? 7.897 -19.818 23.046 1.000 37.741 105 VAL A N 1
ATOM 843 C CA . VAL A 1 105 ? 8.367 -18.477 23.354 1.000 38.171 105 VAL A CA 1
ATOM 844 C C . VAL A 1 105 ? 9.513 -18.611 24.347 1.000 34.987 105 VAL A C 1
ATOM 845 O O . VAL A 1 105 ? 9.381 -19.386 25.298 1.000 35.090 105 VAL A O 1
ATOM 849 N N . LEU A 1 106 ? 10.543 -17.774 24.164 1.000 37.709 106 LEU A N 1
ATOM 850 C CA . LEU A 1 106 ? 11.668 -17.701 25.072 1.000 36.449 106 LEU A CA 1
ATOM 851 C C . LEU A 1 106 ? 11.939 -16.254 25.474 1.000 35.701 106 LEU A C 1
ATOM 852 O O . LEU A 1 106 ? 12.410 -15.439 24.669 1.000 30.275 106 LEU A O 1
ATOM 857 N N . SER A 1 107 ? 11.765 -15.965 26.773 1.000 32.309 107 SER A N 1
ATOM 858 C CA . SER A 1 107 ? 11.762 -14.589 27.229 1.000 33.549 107 SER A CA 1
ATOM 859 C C . SER A 1 107 ? 12.496 -14.453 28.546 1.000 32.154 107 SER A C 1
ATOM 860 O O . SER A 1 107 ? 12.209 -15.161 29.499 1.000 36.050 107 SER A O 1
ATOM 863 N N . ASN A 1 108 ? 13.416 -13.499 28.560 1.000 30.707 108 ASN A N 1
ATOM 864 C CA . ASN A 1 108 ? 13.965 -12.932 29.774 1.000 31.838 108 ASN A CA 1
ATOM 865 C C . ASN A 1 108 ? 12.962 -11.947 30.351 1.000 36.440 108 ASN A C 1
ATOM 866 O O . ASN A 1 108 ? 12.664 -10.934 29.719 1.000 36.676 108 ASN A O 1
ATOM 871 N N . THR A 1 109 ? 12.495 -12.212 31.573 1.000 34.688 109 THR A N 1
ATOM 872 C CA . THR A 1 109 ? 11.358 -11.488 32.091 1.000 35.457 109 THR A CA 1
ATOM 873 C C . THR A 1 109 ? 11.715 -10.831 33.412 1.000 36.753 109 THR A C 1
ATOM 874 O O . THR A 1 109 ? 12.335 -11.442 34.307 1.000 29.417 109 THR A O 1
ATOM 878 N N . ASN A 1 110 ? 11.291 -9.569 33.487 1.000 32.134 110 ASN A N 1
ATOM 879 C CA . ASN A 1 110 ? 11.300 -8.877 34.761 1.000 38.047 110 ASN A CA 1
ATOM 880 C C . ASN A 1 110 ? 9.882 -8.642 35.272 1.000 32.039 110 ASN A C 1
ATOM 881 O O . ASN A 1 110 ? 9.665 -7.648 35.939 1.000 35.885 110 ASN A O 1
ATOM 886 N N . ARG A 1 111 ? 8.955 -9.561 34.996 1.000 27.623 111 ARG A N 1
ATOM 887 C CA . ARG A 1 111 ? 7.660 -9.608 35.650 1.000 31.324 111 ARG A CA 1
ATOM 888 C C . ARG A 1 111 ? 7.944 -9.538 37.137 1.000 32.507 111 ARG A C 1
ATOM 889 O O . ARG A 1 111 ? 9.023 -10.010 37.521 1.000 27.825 111 ARG A O 1
ATOM 897 N N . LEU A 1 112 ? 7.033 -8.886 37.899 1.000 32.853 112 LEU A N 1
ATOM 898 C CA . LEU A 1 112 ? 7.006 -8.952 39.362 1.000 30.594 112 LEU A CA 1
ATOM 899 C C . LEU A 1 112 ? 5.814 -9.820 39.800 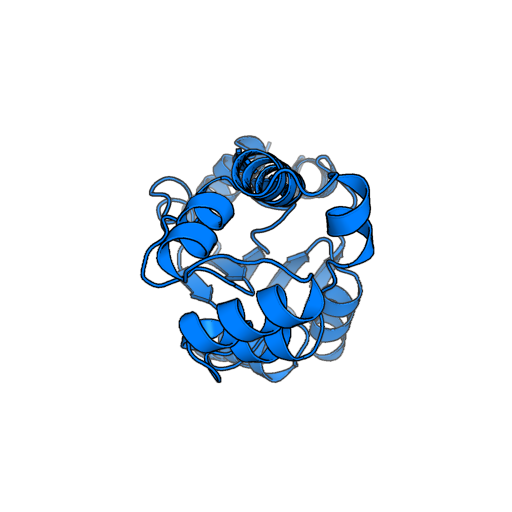1.000 34.305 112 LEU A C 1
ATOM 900 O O . LEU A 1 112 ? 4.845 -9.920 39.063 1.000 30.565 112 LEU A O 1
ATOM 905 N N . HIS A 1 113 ? 5.804 -10.327 41.045 1.000 34.590 113 HIS A N 1
ATOM 906 C CA . HIS A 1 113 ? 4.667 -11.090 41.529 1.000 36.370 113 HIS A CA 1
ATOM 907 C C . HIS A 1 113 ? 3.383 -10.250 41.569 1.000 33.566 113 HIS A C 1
ATOM 908 O O . HIS A 1 113 ? 2.294 -10.818 41.594 1.000 30.872 113 HIS A O 1
ATOM 915 N N . THR A 1 114 ? 3.495 -8.919 41.525 1.000 27.276 114 THR A N 1
ATOM 916 C CA . THR A 1 114 ? 2.363 -8.004 41.638 1.000 25.422 114 THR A CA 1
ATOM 917 C C . THR A 1 114 ? 1.913 -7.437 40.295 1.000 27.803 114 THR A C 1
ATOM 918 O O . THR A 1 114 ? 0.998 -6.634 40.265 1.000 34.280 114 THR A O 1
ATOM 922 N N . THR A 1 115 ? 2.524 -7.841 39.179 1.000 29.428 115 THR A N 1
ATOM 923 C CA . THR A 1 115 ? 2.182 -7.204 37.914 1.000 29.413 115 THR A CA 1
ATOM 924 C C . THR A 1 115 ? 1.598 -8.207 36.930 1.000 31.545 115 THR A C 1
ATOM 925 O O . THR A 1 115 ? 1.826 -9.414 37.033 1.000 32.767 115 THR A O 1
ATOM 929 N N . PHE A 1 116 ? 0.871 -7.653 35.945 1.000 32.739 116 PHE A N 1
ATOM 930 C CA . PHE A 1 116 ? 0.306 -8.382 34.821 1.000 31.741 116 PHE A CA 1
ATOM 931 C C . PHE A 1 116 ? 1.191 -8.136 33.605 1.000 34.701 116 PHE A C 1
ATOM 932 O O . PHE A 1 116 ? 1.283 -6.995 33.130 1.000 31.982 116 PHE A O 1
ATOM 940 N N . TRP A 1 117 ? 1.792 -9.228 33.093 1.000 33.163 117 TRP A N 1
ATOM 941 C CA . TRP A 1 117 ? 2.872 -9.129 32.143 1.000 30.675 117 TRP A CA 1
ATOM 942 C C . TRP A 1 117 ? 2.496 -9.850 30.856 1.000 29.536 117 TRP A C 1
ATOM 943 O O . TRP A 1 117 ? 1.650 -10.744 30.847 1.000 32.697 117 TRP A O 1
ATOM 954 N N . PRO A 1 118 ? 3.150 -9.518 29.719 1.000 31.334 118 PRO A N 1
ATOM 955 C CA . PRO A 1 118 ? 2.802 -10.118 28.427 1.000 33.950 118 PRO A CA 1
ATOM 956 C C . PRO A 1 118 ? 2.730 -11.648 28.435 1.000 38.887 118 PRO A C 1
ATOM 957 O O . PRO A 1 118 ? 1.839 -12.231 27.809 1.000 37.166 118 PRO A O 1
ATOM 961 N N . GLU A 1 119 ? 3.636 -12.303 29.173 1.000 37.322 119 GLU A N 1
ATOM 962 C CA . GLU A 1 119 ? 3.652 -13.755 29.156 1.000 38.774 119 GLU A CA 1
ATOM 963 C C . GLU A 1 119 ? 2.363 -14.259 29.783 1.000 36.435 119 GLU A C 1
ATOM 964 O O . GLU A 1 119 ? 1.965 -15.376 29.484 1.000 35.667 119 GLU A O 1
ATOM 970 N N . GLU A 1 120 ? 1.670 -13.404 30.544 1.000 34.569 120 GLU A N 1
ATOM 971 C CA . GLU A 1 120 ? 0.403 -13.799 31.155 1.000 33.843 120 GLU A CA 1
ATOM 972 C C . GLU A 1 120 ? -0.767 -13.470 30.226 1.000 32.818 120 GLU A C 1
ATOM 973 O O . GLU A 1 120 ? -1.881 -13.790 30.518 1.000 33.463 120 GLU A O 1
ATOM 979 N N . TYR A 1 121 ? -0.540 -12.877 29.061 1.000 38.772 121 TYR A N 1
ATOM 980 C CA . TYR A 1 121 ? -1.669 -12.483 28.236 1.000 37.403 121 TYR A CA 1
ATOM 981 C C . TYR A 1 121 ? -2.271 -13.717 27.561 1.000 40.489 121 TYR A C 1
ATOM 982 O O . TYR A 1 121 ? -1.563 -14.469 26.883 1.000 40.689 121 TYR A O 1
ATOM 991 N N . PRO A 1 122 ? -3.607 -13.929 27.635 1.000 47.093 122 PRO A N 1
ATOM 992 C CA . PRO A 1 122 ? -4.233 -15.110 27.033 1.000 45.070 122 PRO A CA 1
ATOM 993 C C . PRO A 1 122 ? -3.904 -15.303 25.559 1.000 39.946 122 PRO A C 1
ATOM 994 O O . PRO A 1 122 ? -3.737 -16.426 25.118 1.000 41.999 122 PRO A O 1
ATOM 998 N N . GLU A 1 123 ? -3.758 -14.203 24.818 1.000 39.483 123 GLU A N 1
ATOM 999 C CA . GLU A 1 123 ? -3.539 -14.253 23.384 1.000 41.495 123 GLU A CA 1
ATOM 1000 C C . GLU A 1 123 ? -2.141 -14.793 23.080 1.000 48.521 123 GLU A C 1
ATOM 1001 O O . GLU A 1 123 ? -1.892 -15.339 22.000 1.000 47.194 123 GLU A O 1
ATOM 1007 N N . ILE A 1 124 ? -1.209 -14.612 24.015 1.000 47.534 124 ILE A N 1
ATOM 1008 C CA . ILE A 1 124 ? 0.157 -15.039 23.778 1.000 44.572 124 ILE A CA 1
ATOM 1009 C C . ILE A 1 124 ? 0.292 -16.479 24.247 1.000 41.018 124 ILE A C 1
ATOM 1010 O O . ILE A 1 124 ? 0.880 -17.286 23.534 1.000 48.258 124 ILE A O 1
ATOM 1015 N N . ARG A 1 125 ? -0.296 -16.806 25.399 1.000 36.472 125 ARG A N 1
ATOM 1016 C CA . ARG A 1 125 ? -0.318 -18.184 25.836 1.000 43.016 125 ARG A CA 1
ATOM 1017 C C . ARG A 1 125 ? -1.004 -19.102 24.819 1.000 50.769 125 ARG A C 1
ATOM 1018 O O . ARG A 1 125 ? -0.462 -20.180 24.530 1.000 43.210 125 ARG A O 1
ATOM 1026 N N . ASP A 1 126 ? -2.168 -18.674 24.287 1.000 47.595 126 ASP A N 1
ATOM 1027 C CA A ASP A 1 126 ? -2.960 -19.494 23.378 0.700 49.074 126 ASP A CA 1
ATOM 1028 C CA B ASP A 1 126 ? -2.969 -19.472 23.364 0.300 48.265 126 ASP A CA 1
ATOM 1029 C C . ASP A 1 126 ? -2.246 -19.612 22.022 1.000 48.367 126 ASP A C 1
ATOM 1030 O O . ASP A 1 126 ? -2.599 -20.442 21.202 1.000 46.070 126 ASP A O 1
ATOM 1039 N N . ALA A 1 127 ? -1.213 -18.800 21.777 1.000 43.551 127 ALA A N 1
ATOM 1040 C CA . ALA A 1 127 ? -0.519 -18.836 20.496 1.000 42.042 127 ALA A CA 1
ATOM 1041 C C . ALA A 1 127 ? 0.715 -19.743 20.522 1.000 46.874 127 ALA A C 1
ATOM 1042 O O . ALA A 1 127 ? 1.361 -19.928 19.496 1.000 44.918 127 ALA A O 1
ATOM 1044 N N . ALA A 1 128 ? 1.083 -20.259 21.693 1.000 44.196 128 ALA A N 1
ATOM 1045 C CA . ALA A 1 128 ? 2.343 -20.965 21.810 1.000 48.161 128 ALA A CA 1
ATOM 1046 C C . ALA A 1 128 ? 2.099 -22.351 22.381 1.000 45.648 128 ALA A C 1
ATOM 1047 O O . ALA A 1 128 ? 1.238 -22.519 23.241 1.000 42.679 128 ALA A O 1
ATOM 1049 N N . ASP A 1 129 ? 2.921 -23.318 21.954 1.000 40.531 129 ASP A N 1
ATOM 1050 C CA . ASP A 1 129 ? 2.924 -24.615 22.599 1.000 40.024 129 ASP A CA 1
ATOM 1051 C C . ASP A 1 129 ? 3.443 -24.479 24.027 1.000 41.480 129 ASP A C 1
ATOM 1052 O O . ASP A 1 129 ? 2.968 -25.158 24.927 1.000 41.302 129 ASP A O 1
ATOM 1057 N N . HIS A 1 130 ? 4.443 -23.615 24.226 1.000 38.894 130 HIS A N 1
ATOM 1058 C CA . HIS A 1 130 ? 5.046 -23.488 25.540 1.000 38.580 130 HIS A CA 1
ATOM 1059 C C . HIS A 1 130 ? 5.724 -22.123 25.600 1.000 33.851 130 HIS A C 1
ATOM 1060 O O . HIS A 1 130 ? 6.136 -21.553 24.579 1.000 30.944 130 HIS A O 1
ATOM 1067 N N . ILE A 1 131 ? 5.829 -21.601 26.822 1.000 30.949 131 ILE A N 1
ATOM 1068 C CA . ILE A 1 131 ? 6.503 -20.339 27.068 1.000 34.633 131 ILE A CA 1
ATOM 1069 C C . ILE A 1 131 ? 7.622 -20.558 28.073 1.000 35.120 131 ILE A C 1
ATOM 1070 O O . ILE A 1 131 ? 7.345 -20.938 29.203 1.000 34.062 131 ILE A O 1
ATOM 1075 N N . TYR A 1 132 ? 8.858 -20.262 27.665 1.000 32.340 132 TYR A N 1
ATOM 1076 C CA . TYR A 1 132 ? 9.997 -20.510 28.524 1.000 37.688 132 TYR A CA 1
ATOM 1077 C C . TYR A 1 132 ? 10.387 -19.161 29.104 1.000 33.382 132 TYR A C 1
ATOM 1078 O O . TYR A 1 132 ? 10.687 -18.272 28.339 1.000 35.990 132 TYR A O 1
ATOM 1087 N N . LEU A 1 133 ? 10.492 -19.073 30.438 1.000 35.168 133 LEU A N 1
ATOM 1088 C CA . LEU A 1 133 ? 10.746 -17.822 31.123 1.000 34.494 133 LEU A CA 1
ATOM 1089 C C . LEU A 1 133 ? 12.001 -17.928 31.988 1.000 33.725 133 LEU A C 1
ATOM 1090 O O . LEU A 1 133 ? 12.186 -18.871 32.761 1.000 32.805 133 LEU A O 1
ATOM 1095 N N . SER A 1 134 ? 12.822 -16.895 31.888 1.000 33.138 134 SER A N 1
ATOM 1096 C CA . SER A 1 134 ? 14.091 -16.841 32.580 1.000 30.235 134 SER A CA 1
ATOM 1097 C C . SER A 1 134 ? 13.925 -17.067 34.079 1.000 31.327 134 SER A C 1
ATOM 1098 O O . SER A 1 134 ? 14.748 -17.755 34.672 1.000 34.903 134 SER A O 1
ATOM 1101 N N . GLN A 1 135 ? 12.922 -16.448 34.700 1.000 32.268 135 GLN A N 1
ATOM 1102 C CA . GLN A 1 135 ? 12.850 -16.458 36.160 1.000 32.957 135 GLN A CA 1
ATOM 1103 C C . GLN A 1 135 ? 12.577 -17.875 36.660 1.000 36.014 135 GLN A C 1
ATOM 1104 O O . GLN A 1 135 ? 13.047 -18.272 37.743 1.000 36.358 135 GLN A O 1
ATOM 1110 N N . ASP A 1 136 ? 11.783 -18.619 35.879 1.000 34.517 136 ASP A N 1
ATOM 1111 C CA . ASP A 1 136 ? 11.423 -19.987 36.226 1.000 36.756 136 ASP A CA 1
ATOM 1112 C C . ASP A 1 136 ? 12.647 -20.894 36.051 1.000 36.879 136 ASP A C 1
ATOM 1113 O O . ASP A 1 136 ? 12.900 -21.763 36.865 1.000 33.591 136 ASP A O 1
ATOM 1118 N N . LEU A 1 137 ? 13.462 -20.634 35.031 1.000 35.432 137 LEU A N 1
ATOM 1119 C CA . LEU A 1 137 ? 14.586 -21.496 34.691 1.000 33.549 137 LEU A CA 1
ATOM 1120 C C . LEU A 1 137 ? 15.849 -21.173 35.483 1.000 36.173 137 LEU A C 1
ATOM 1121 O O . LEU A 1 137 ? 16.739 -22.012 35.540 1.000 39.525 137 LEU A O 1
ATOM 1126 N N . GLY A 1 138 ? 15.973 -19.961 36.048 1.000 34.662 138 GLY A N 1
ATOM 1127 C CA . GLY A 1 138 ? 17.246 -19.562 36.644 1.000 33.951 138 GLY A CA 1
ATOM 1128 C C . GLY A 1 138 ? 18.358 -19.381 35.601 1.000 34.137 138 GLY A C 1
ATOM 1129 O O . GLY A 1 138 ? 19.551 -19.541 35.894 1.000 33.239 138 GLY A O 1
ATOM 1130 N N . MET A 1 139 ? 17.938 -19.060 34.381 1.000 31.432 139 MET A N 1
ATOM 1131 C CA . MET A 1 139 ? 18.811 -18.855 33.233 1.000 36.007 139 MET A CA 1
ATOM 1132 C C . MET A 1 139 ? 18.258 -17.682 32.409 1.000 35.993 139 MET A C 1
ATOM 1133 O O . MET A 1 139 ? 17.072 -17.377 32.484 1.000 33.466 139 MET A O 1
ATOM 1138 N N . ARG A 1 140 ? 19.105 -17.029 31.610 1.000 34.393 140 ARG A N 1
ATOM 1139 C CA . ARG A 1 140 ? 18.628 -15.978 30.731 1.000 37.471 140 ARG A CA 1
ATOM 1140 C C . ARG A 1 140 ? 19.347 -16.066 29.398 1.000 35.854 140 ARG A C 1
ATOM 1141 O O . ARG A 1 140 ? 20.498 -16.480 29.367 1.000 38.874 140 ARG A O 1
ATOM 1149 N N . LYS A 1 141 ? 18.684 -15.627 28.315 1.000 33.462 141 LYS A N 1
ATOM 1150 C CA . LYS A 1 141 ? 19.439 -15.386 27.082 1.000 39.205 141 LYS A CA 1
ATOM 1151 C C . LYS A 1 141 ? 20.490 -14.312 27.353 1.000 37.126 141 LYS A C 1
ATOM 1152 O O . LYS A 1 141 ? 20.247 -13.447 28.192 1.000 42.263 141 LYS A O 1
ATOM 1158 N N . PRO A 1 142 ? 21.703 -14.348 26.753 1.000 38.634 142 PRO A N 1
ATOM 1159 C CA . PRO A 1 142 ? 22.073 -15.300 25.705 1.000 39.643 142 PRO A CA 1
ATOM 1160 C C . PRO A 1 142 ? 22.866 -16.538 26.164 1.000 39.494 142 PRO A C 1
ATOM 1161 O O . PRO A 1 142 ? 23.557 -17.149 25.356 1.000 40.808 142 PRO A O 1
ATOM 1165 N N . GLU A 1 143 ? 22.789 -16.899 27.456 1.000 38.024 143 GLU A N 1
ATOM 1166 C CA . GLU A 1 143 ? 23.521 -18.032 28.014 1.000 38.601 143 GLU A CA 1
ATOM 1167 C C . GLU A 1 143 ? 23.180 -19.335 27.285 1.000 41.055 143 GLU A C 1
ATOM 1168 O O . GLU A 1 143 ? 22.008 -19.641 27.046 1.000 40.877 143 GLU A O 1
ATOM 1174 N N . ALA A 1 144 ? 24.205 -20.149 26.978 1.000 41.319 144 ALA A N 1
ATOM 1175 C CA . ALA A 1 144 ? 24.011 -21.338 26.150 1.000 36.134 144 ALA A CA 1
ATOM 1176 C C . ALA A 1 144 ? 23.019 -22.256 26.829 1.000 31.661 144 ALA A C 1
ATOM 1177 O O . ALA A 1 144 ? 22.210 -22.895 26.169 1.000 34.945 144 ALA A O 1
ATOM 1179 N N . ARG A 1 145 ? 23.047 -22.263 28.175 1.000 31.835 145 ARG A N 1
ATOM 1180 C CA . ARG A 1 145 ? 22.253 -23.217 28.922 1.000 34.477 145 ARG A CA 1
ATOM 1181 C C . ARG A 1 145 ? 20.759 -23.008 28.687 1.000 37.634 145 ARG A C 1
ATOM 1182 O O . ARG A 1 145 ? 19.997 -23.958 28.828 1.000 39.122 145 ARG A O 1
ATOM 1190 N N . ILE A 1 146 ? 20.314 -21.774 28.387 1.000 36.350 146 ILE A N 1
ATOM 1191 C CA . ILE A 1 146 ? 18.883 -21.578 28.225 1.000 36.204 146 ILE A CA 1
ATOM 1192 C C . ILE A 1 146 ? 18.453 -22.133 26.860 1.000 31.481 146 ILE A C 1
ATOM 1193 O O . ILE A 1 146 ? 17.412 -22.796 26.752 1.000 34.112 146 ILE A O 1
ATOM 1198 N N . TYR A 1 147 ? 19.268 -21.930 25.821 1.000 33.214 147 TYR A N 1
ATOM 1199 C CA . TYR A 1 147 ? 18.913 -22.497 24.519 1.000 35.235 147 TYR A CA 1
ATOM 1200 C C . TYR A 1 147 ? 18.924 -24.018 24.638 1.000 38.670 147 TYR A C 1
ATOM 1201 O O . TYR A 1 147 ? 17.989 -24.703 24.271 1.000 42.399 147 TYR A O 1
ATOM 1210 N N . GLN A 1 148 ? 19.943 -24.546 25.303 1.000 43.999 148 GLN A N 1
ATOM 1211 C CA . GLN A 1 148 ? 20.028 -25.984 25.454 1.000 46.303 148 GLN A CA 1
ATOM 1212 C C . GLN A 1 148 ? 18.830 -26.529 26.226 1.000 45.637 148 GLN A C 1
ATOM 1213 O O . GLN A 1 148 ? 18.377 -27.626 25.906 1.000 43.089 148 GLN A O 1
ATOM 1219 N N . HIS A 1 149 ? 18.377 -25.816 27.275 1.000 44.956 149 HIS A N 1
ATOM 1220 C CA . HIS A 1 149 ? 17.204 -26.261 28.016 1.000 40.714 149 HIS A CA 1
ATOM 1221 C C . HIS A 1 149 ? 16.040 -26.472 27.056 1.000 42.102 149 HIS A C 1
ATOM 1222 O O . HIS A 1 149 ? 15.388 -27.513 27.093 1.000 41.114 149 HIS A O 1
ATOM 1229 N N . VAL A 1 150 ? 15.851 -25.535 26.131 1.000 43.640 150 VAL A N 1
ATOM 1230 C CA . VAL A 1 150 ? 14.719 -25.599 25.214 1.000 44.122 150 VAL A CA 1
ATOM 1231 C C . VAL A 1 150 ? 14.863 -26.758 24.211 1.000 42.193 150 VAL A C 1
ATOM 1232 O O . VAL A 1 150 ? 13.898 -27.480 23.948 1.000 37.673 150 VAL A O 1
ATOM 1236 N N . LEU A 1 151 ? 16.023 -26.889 23.557 1.000 46.913 151 LEU A N 1
ATOM 1237 C CA . LEU A 1 151 ? 16.262 -28.026 22.663 1.000 49.636 151 LEU A CA 1
ATOM 1238 C C . LEU A 1 151 ? 16.008 -29.328 23.412 1.000 43.239 151 LEU A C 1
ATOM 1239 O O . LEU A 1 151 ? 15.183 -30.153 23.029 1.000 44.549 151 LEU A O 1
ATOM 1244 N N . GLN A 1 152 ? 16.590 -29.432 24.600 1.000 44.466 152 GLN A N 1
ATOM 1245 C CA . GLN A 1 152 ? 16.454 -30.660 25.363 1.000 42.236 152 GLN A CA 1
ATOM 1246 C C . GLN A 1 152 ? 14.979 -30.904 25.690 1.000 43.786 152 GLN A C 1
ATOM 1247 O O . GLN A 1 152 ? 14.466 -31.987 25.436 1.000 47.409 152 GLN A O 1
ATOM 1253 N N . ALA A 1 153 ? 14.261 -29.917 26.235 1.000 45.510 153 ALA A N 1
ATOM 1254 C CA . ALA A 1 153 ? 12.913 -30.179 26.707 1.000 38.696 153 ALA A CA 1
ATOM 1255 C C . ALA A 1 153 ? 11.931 -30.405 25.558 1.000 36.399 153 ALA A C 1
ATOM 1256 O O . ALA A 1 153 ? 10.925 -31.060 25.750 1.000 42.330 153 ALA A O 1
ATOM 1258 N N . GLU A 1 154 ? 12.176 -29.831 24.386 1.000 43.126 154 GLU A N 1
ATOM 1259 C CA . GLU A 1 154 ? 11.273 -29.967 23.256 1.000 42.803 154 GLU A CA 1
ATOM 1260 C C . GLU A 1 154 ? 11.638 -31.194 22.398 1.000 52.726 154 GLU A C 1
ATOM 1261 O O . GLU A 1 154 ? 10.837 -31.622 21.555 1.000 46.033 154 GLU A O 1
ATOM 1267 N N . GLY A 1 155 ? 12.883 -31.688 22.548 1.000 51.262 155 GLY A N 1
ATOM 1268 C CA . GLY A 1 155 ? 13.402 -32.832 21.807 1.000 43.441 155 G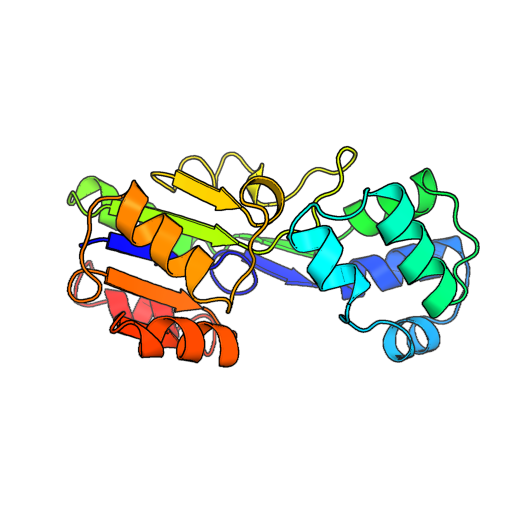LY A CA 1
ATOM 1269 C C . GLY A 1 155 ? 13.723 -32.499 20.351 1.000 48.507 155 GLY A C 1
ATOM 1270 O O . GLY A 1 155 ? 13.344 -33.241 19.456 1.000 47.475 155 GLY A O 1
ATOM 1271 N N . PHE A 1 156 ? 14.414 -31.386 20.097 1.000 46.250 156 PHE A N 1
ATOM 1272 C CA . PHE A 1 156 ? 14.780 -31.049 18.733 1.000 48.491 156 PHE A CA 1
ATOM 1273 C C . PHE A 1 156 ? 16.277 -30.786 18.677 1.000 52.616 156 PHE A C 1
ATOM 1274 O O . PHE A 1 156 ? 16.885 -30.387 19.662 1.000 56.238 156 PHE A O 1
ATOM 1282 N N . SER A 1 157 ? 16.859 -30.982 17.497 1.000 50.420 157 SER A N 1
ATOM 1283 C CA . SER A 1 157 ? 18.259 -30.682 17.297 1.000 51.976 157 SER A CA 1
ATOM 1284 C C . SER A 1 157 ? 18.412 -29.219 16.908 1.000 51.333 157 SER A C 1
ATOM 1285 O O . SER A 1 157 ? 17.501 -28.625 16.335 1.000 53.471 157 SER A O 1
ATOM 1288 N N . PRO A 1 158 ? 19.617 -28.645 17.061 1.000 50.814 158 PRO A N 1
ATOM 1289 C CA . PRO A 1 158 ? 19.872 -27.298 16.578 1.000 51.502 158 PRO A CA 1
ATOM 1290 C C . PRO A 1 158 ? 19.427 -27.120 15.137 1.000 61.779 158 PRO A C 1
ATOM 1291 O O . PRO A 1 158 ? 18.878 -26.082 14.772 1.000 67.851 158 PRO A O 1
ATOM 1295 N N . SER A 1 159 ? 19.659 -28.142 14.315 1.000 64.522 159 SER A N 1
ATOM 1296 C CA . SER A 1 159 ? 19.508 -27.954 12.881 1.000 64.054 159 SER A CA 1
ATOM 1297 C C . SER A 1 159 ? 18.032 -27.971 12.505 1.000 57.872 159 SER A C 1
ATOM 1298 O O . SER A 1 159 ? 17.670 -27.568 11.410 1.000 59.076 159 SER A O 1
ATOM 1301 N N . ASP A 1 160 ? 17.182 -28.458 13.409 1.000 55.221 160 ASP A N 1
ATOM 1302 C CA . ASP A 1 160 ? 15.752 -28.437 13.176 1.000 54.370 160 ASP A CA 1
ATOM 1303 C C . ASP A 1 160 ? 15.095 -27.285 13.949 1.000 52.350 160 ASP A C 1
ATOM 1304 O O . ASP A 1 160 ? 13.881 -27.264 14.138 1.000 46.946 160 ASP A O 1
ATOM 1309 N N . THR A 1 161 ? 15.882 -26.284 14.341 1.000 52.134 161 THR A N 1
ATOM 1310 C CA . THR A 1 161 ? 15.336 -25.231 15.175 1.000 58.168 161 THR A CA 1
ATOM 1311 C C . THR A 1 161 ? 15.584 -23.882 14.522 1.000 53.664 161 THR A C 1
ATOM 1312 O O . THR A 1 161 ? 16.678 -23.664 14.011 1.000 53.025 161 THR A O 1
ATOM 1316 N N . VAL A 1 162 ? 14.545 -23.018 14.542 1.000 56.179 162 VAL A N 1
ATOM 1317 C CA . VAL A 1 162 ? 14.649 -21.644 14.067 1.000 55.518 162 VAL A CA 1
ATOM 1318 C C . VAL A 1 162 ? 14.265 -20.693 15.201 1.000 51.858 162 VAL A C 1
ATOM 1319 O O . VAL A 1 162 ? 13.216 -20.838 15.823 1.000 51.586 162 VAL A O 1
ATOM 1323 N N . PHE A 1 163 ? 15.093 -19.667 15.391 1.000 50.025 163 PHE A N 1
ATOM 1324 C CA . PHE A 1 163 ? 14.968 -18.765 16.514 1.000 51.723 163 PHE A CA 1
ATOM 1325 C C . PHE A 1 163 ? 14.898 -17.337 15.984 1.000 53.623 163 PHE A C 1
ATOM 1326 O O . PHE A 1 163 ? 15.713 -16.962 15.145 1.000 49.867 163 PHE A O 1
ATOM 1334 N N . PHE A 1 164 ? 13.937 -16.566 16.519 1.000 53.889 164 PHE A N 1
ATOM 1335 C CA . PHE A 1 164 ? 13.739 -15.157 16.189 1.000 49.949 164 PHE A CA 1
ATOM 1336 C C . PHE A 1 164 ? 13.948 -14.273 17.414 1.000 43.109 164 PHE A C 1
ATOM 1337 O O . PHE A 1 164 ? 13.305 -14.472 18.445 1.000 49.081 164 PHE A O 1
ATOM 1345 N N . ASP A 1 165 ? 14.877 -13.324 17.308 1.000 42.961 165 ASP A N 1
ATOM 1346 C CA . ASP A 1 165 ? 15.136 -12.373 18.372 1.000 48.892 165 ASP A CA 1
ATOM 1347 C C . ASP A 1 165 ? 15.740 -11.096 17.778 1.000 53.432 165 ASP A C 1
ATOM 1348 O O . ASP A 1 165 ? 16.396 -11.118 16.749 1.000 55.545 165 ASP A O 1
ATOM 1353 N N . ASP A 1 166 ? 15.486 -9.956 18.419 1.000 51.587 166 ASP A N 1
ATOM 1354 C CA . ASP A 1 166 ? 15.950 -8.678 17.908 1.000 47.857 166 ASP A CA 1
ATOM 1355 C C . ASP A 1 166 ? 17.281 -8.318 18.545 1.000 49.181 166 ASP A C 1
ATOM 1356 O O . ASP A 1 166 ? 17.842 -7.289 18.207 1.000 55.076 166 ASP A O 1
ATOM 1361 N N . ASN A 1 167 ? 17.736 -9.101 19.531 1.000 44.093 167 ASN A N 1
ATOM 1362 C CA . ASN A 1 167 ? 18.972 -8.787 20.213 1.000 46.472 167 ASN A CA 1
ATOM 1363 C C . ASN A 1 167 ? 20.111 -9.597 19.596 1.000 53.574 167 ASN A C 1
ATOM 1364 O O . ASN A 1 167 ? 20.021 -10.820 19.491 1.000 54.359 167 ASN A O 1
ATOM 1369 N N . ALA A 1 168 ? 21.205 -8.924 19.230 1.000 49.932 168 ALA A N 1
ATOM 1370 C CA . ALA A 1 168 ? 22.208 -9.566 18.398 1.000 53.465 168 ALA A CA 1
ATOM 1371 C C . ALA A 1 168 ? 23.039 -10.534 19.237 1.000 51.212 168 ALA A C 1
ATOM 1372 O O . ALA A 1 168 ? 23.485 -11.555 18.730 1.000 48.654 168 ALA A O 1
ATOM 1374 N N . ASP A 1 169 ? 23.240 -10.220 20.519 1.000 50.119 169 ASP A N 1
ATOM 1375 C CA . ASP A 1 169 ? 23.928 -11.136 21.408 1.000 51.263 169 ASP A CA 1
ATOM 1376 C C . ASP A 1 169 ? 23.094 -12.407 21.562 1.000 56.908 169 ASP A C 1
ATOM 1377 O O . ASP A 1 169 ? 23.633 -13.511 21.554 1.000 51.427 169 ASP A O 1
ATOM 1382 N N . ASN A 1 170 ? 21.767 -12.259 21.641 1.000 51.864 170 ASN A N 1
ATOM 1383 C CA . ASN A 1 170 ? 20.934 -13.428 21.837 1.000 48.035 170 ASN A CA 1
ATOM 1384 C C . ASN A 1 170 ? 21.093 -14.333 20.624 1.000 47.054 170 ASN A C 1
ATOM 1385 O O . ASN A 1 170 ? 21.112 -15.568 20.741 1.000 43.920 170 ASN A O 1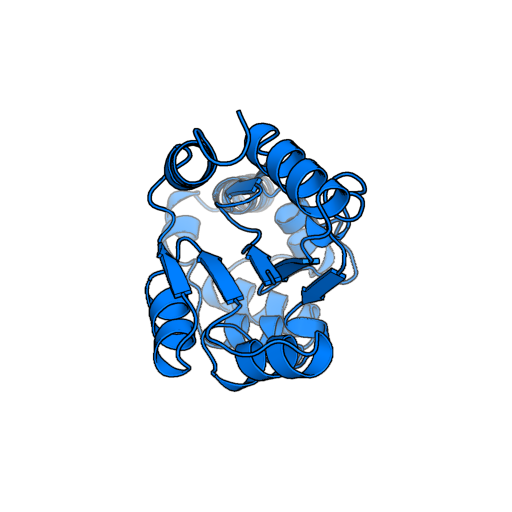
ATOM 1390 N N . ILE A 1 171 ? 21.129 -13.689 19.458 1.000 49.464 171 ILE A N 1
ATOM 1391 C CA . ILE A 1 171 ? 21.246 -14.394 18.187 1.000 52.396 171 ILE A CA 1
ATOM 1392 C C . ILE A 1 171 ? 22.586 -15.146 18.118 1.000 50.382 171 ILE A C 1
ATOM 1393 O O . ILE A 1 171 ? 22.623 -16.274 17.662 1.000 53.906 171 ILE A O 1
ATOM 1398 N N . GLU A 1 172 ? 23.664 -14.523 18.605 1.000 49.192 172 GLU A N 1
ATOM 1399 C CA . GLU A 1 172 ? 25.001 -15.091 18.619 1.000 53.499 172 GLU A CA 1
ATOM 1400 C C . GLU A 1 172 ? 25.017 -16.317 19.531 1.000 63.853 172 GLU A C 1
ATOM 1401 O O . GLU A 1 172 ? 25.484 -17.381 19.114 1.000 58.928 172 GLU A O 1
ATOM 1407 N N . GLY A 1 173 ? 24.463 -16.165 20.751 1.000 58.687 173 GLY A N 1
ATOM 1408 C CA . GLY A 1 173 ? 24.378 -17.254 21.715 1.000 51.394 173 GLY A CA 1
ATOM 1409 C C . GLY A 1 173 ? 23.715 -18.495 21.120 1.000 50.101 173 GLY A C 1
ATOM 1410 O O . GLY A 1 173 ? 24.170 -19.612 21.344 1.000 48.620 173 GLY A O 1
ATOM 1411 N N . ALA A 1 174 ? 22.652 -18.294 20.336 1.000 52.209 174 ALA A N 1
ATOM 1412 C CA . ALA A 1 174 ? 21.985 -19.398 19.658 1.000 53.088 174 ALA A CA 1
ATOM 1413 C C . ALA A 1 174 ? 22.855 -19.965 18.538 1.000 52.898 174 ALA A C 1
ATOM 1414 O O . ALA A 1 174 ? 22.839 -21.168 18.310 1.000 55.393 174 ALA A O 1
ATOM 1416 N N . ASN A 1 175 ? 23.536 -19.097 17.781 1.000 56.653 175 ASN A N 1
ATOM 1417 C CA . ASN A 1 175 ? 24.303 -19.555 16.627 1.000 63.985 175 ASN A CA 1
ATOM 1418 C C . ASN A 1 175 ? 25.424 -20.497 17.062 1.000 55.550 175 ASN A C 1
ATOM 1419 O O .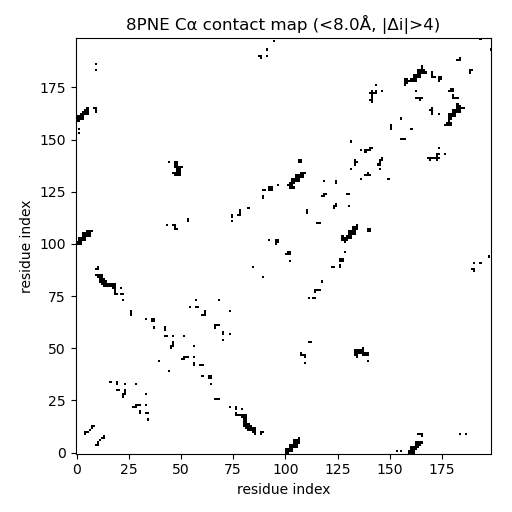 ASN A 1 175 ? 25.611 -21.545 16.461 1.000 62.021 175 ASN A O 1
ATOM 1424 N N . GLN A 1 176 ? 26.059 -20.163 18.183 1.000 55.562 176 GLN A N 1
ATOM 1425 C CA . GLN A 1 176 ? 27.127 -20.956 18.754 1.000 56.666 176 GLN A CA 1
ATOM 1426 C C . GLN A 1 176 ? 26.709 -22.414 18.903 1.000 59.859 176 GLN A C 1
ATOM 1427 O O . GLN A 1 176 ? 27.585 -23.254 19.023 1.000 65.757 176 GLN A O 1
ATOM 1433 N N . LEU A 1 177 ? 25.403 -22.720 18.963 1.000 60.362 177 LEU A N 1
ATOM 1434 C CA . LEU A 1 177 ? 24.955 -24.089 19.226 1.000 49.992 177 LEU A CA 1
ATOM 1435 C C . LEU A 1 177 ? 24.394 -24.716 17.962 1.000 45.890 177 LEU A C 1
ATOM 1436 O O . LEU A 1 177 ? 23.866 -25.828 18.017 1.000 52.787 177 LEU A O 1
ATOM 1441 N N . GLY A 1 178 ? 24.512 -23.986 16.844 1.000 52.879 178 GLY A N 1
ATOM 1442 C CA . GLY A 1 178 ? 24.031 -24.435 15.547 1.000 49.749 178 GLY A CA 1
ATOM 1443 C C . GLY A 1 178 ? 22.531 -24.261 15.369 1.000 55.270 178 GLY A C 1
ATOM 1444 O O . GLY A 1 178 ? 21.907 -24.975 14.591 1.000 67.660 178 GLY A O 1
ATOM 1445 N N . ILE A 1 179 ? 21.935 -23.311 16.097 1.000 59.898 179 ILE A N 1
ATOM 1446 C CA . ILE A 1 179 ? 20.545 -22.970 15.843 1.000 54.434 179 ILE A CA 1
ATOM 1447 C C . ILE A 1 179 ? 20.485 -22.004 14.657 1.000 45.521 179 ILE A C 1
ATOM 1448 O O . ILE A 1 179 ? 21.285 -21.062 14.543 1.000 48.035 179 ILE A O 1
ATOM 1453 N N . THR A 1 180 ? 19.493 -22.203 13.790 1.000 45.724 180 THR A N 1
ATOM 1454 C CA . THR A 1 180 ? 19.217 -21.192 12.780 1.000 54.646 180 THR A CA 1
ATOM 1455 C C . THR A 1 180 ? 18.562 -19.976 13.449 1.000 51.268 180 THR A C 1
ATOM 1456 O O . THR A 1 180 ? 17.419 -20.029 13.888 1.000 53.917 180 THR A O 1
ATOM 1460 N N . SER A 1 181 ? 19.305 -18.873 13.484 1.000 54.963 181 SER A N 1
ATOM 1461 C CA . SER A 1 181 ? 18.932 -17.681 14.205 1.000 58.955 181 SER A CA 1
ATOM 1462 C C . SER A 1 181 ? 18.653 -16.520 13.244 1.000 63.889 181 SER A C 1
ATOM 1463 O O . SER A 1 181 ? 19.532 -16.127 12.489 1.000 64.847 181 SER A O 1
ATOM 1466 N N . ILE A 1 182 ? 17.438 -15.951 13.324 1.000 63.427 182 ILE A N 1
ATOM 1467 C CA . ILE A 1 182 ? 16.994 -14.846 12.485 1.000 58.753 182 ILE A CA 1
ATOM 1468 C C . ILE A 1 182 ? 16.923 -13.559 13.303 1.000 60.485 182 ILE A C 1
ATOM 1469 O O . ILE A 1 182 ? 16.050 -13.429 14.166 1.000 52.650 182 ILE A O 1
ATOM 1474 N N . LEU A 1 183 ? 17.817 -12.603 13.017 1.000 52.325 183 LEU A N 1
ATOM 1475 C CA . LEU A 1 183 ? 17.787 -11.311 13.679 1.000 56.139 183 LEU A CA 1
ATOM 1476 C C . LEU A 1 183 ? 16.512 -10.589 13.264 1.000 55.419 183 LEU A C 1
ATOM 1477 O O . LEU A 1 183 ? 16.201 -10.526 12.082 1.000 57.683 183 LEU A O 1
ATOM 1482 N N . VAL A 1 184 ? 15.759 -10.069 14.229 1.000 56.894 184 VAL A N 1
ATOM 1483 C CA . VAL A 1 184 ? 14.543 -9.343 13.883 1.000 57.598 184 VAL A CA 1
ATOM 1484 C C . VAL A 1 184 ? 14.917 -7.867 13.750 1.000 52.466 184 VAL A C 1
ATOM 1485 O O . VAL A 1 184 ? 15.362 -7.247 14.706 1.000 47.914 184 VAL A O 1
ATOM 1489 N N . LYS A 1 185 ? 14.878 -7.341 12.517 1.000 61.017 185 LYS A N 1
ATOM 1490 C CA . LYS A 1 185 ? 15.328 -5.975 12.273 1.000 65.382 185 LYS A CA 1
ATOM 1491 C C . LYS A 1 185 ? 14.178 -5.001 12.538 1.000 59.863 185 LYS A C 1
ATOM 1492 O O . LYS A 1 185 ? 14.384 -3.872 12.980 1.000 60.088 185 LYS A O 1
ATOM 1498 N N . ASP A 1 186 ? 12.961 -5.467 12.266 1.000 54.344 186 ASP A N 1
ATOM 1499 C CA . ASP A 1 186 ? 11.769 -4.662 12.408 1.000 54.969 186 ASP A CA 1
ATOM 1500 C C . ASP A 1 186 ? 10.594 -5.606 12.179 1.000 59.288 186 ASP A C 1
ATOM 1501 O O . ASP A 1 186 ? 10.770 -6.827 12.129 1.000 57.904 186 ASP A O 1
ATOM 1506 N N . LYS A 1 187 ? 9.427 -5.018 11.911 1.000 52.423 187 LYS A N 1
ATOM 1507 C CA . LYS A 1 187 ? 8.168 -5.730 11.885 1.000 51.995 187 LYS A CA 1
ATOM 1508 C C . LYS A 1 187 ? 7.976 -6.541 10.609 1.000 51.870 187 LYS A C 1
ATOM 1509 O O . LYS A 1 187 ? 6.982 -7.247 10.520 1.000 54.374 187 LYS A O 1
ATOM 1515 N N . THR A 1 188 ? 8.884 -6.411 9.624 1.000 56.202 188 THR A N 1
ATOM 1516 C CA . THR A 1 188 ? 8.771 -7.110 8.345 1.000 66.377 188 THR A CA 1
ATOM 1517 C C . THR A 1 188 ? 9.556 -8.427 8.328 1.000 66.250 188 THR A C 1
ATOM 1518 O O . THR A 1 188 ? 9.185 -9.347 7.605 1.000 64.505 188 THR A O 1
ATOM 1522 N N . THR A 1 189 ? 10.634 -8.518 9.121 1.000 69.724 189 THR A N 1
ATOM 1523 C CA . THR A 1 189 ? 11.499 -9.688 9.143 1.000 63.401 189 THR A CA 1
ATOM 1524 C C . THR A 1 189 ? 10.668 -10.969 9.172 1.000 63.574 189 THR A C 1
ATOM 1525 O O . THR A 1 189 ? 10.841 -11.861 8.341 1.000 76.151 189 THR A O 1
ATOM 1529 N N . ILE A 1 190 ? 9.725 -11.045 10.103 1.000 57.028 190 ILE A N 1
ATOM 1530 C CA . ILE A 1 190 ? 9.038 -12.299 10.338 1.000 59.286 190 ILE A CA 1
ATOM 1531 C C . ILE A 1 190 ? 7.948 -12.515 9.295 1.000 61.219 190 ILE A C 1
ATOM 1532 O O . ILE A 1 190 ? 7.829 -13.614 8.779 1.000 64.423 190 ILE A O 1
ATOM 1537 N N . PRO A 1 191 ? 7.069 -11.536 8.986 1.000 68.720 191 PRO A N 1
ATOM 1538 C CA . PRO A 1 191 ? 6.113 -11.711 7.887 1.000 63.533 191 PRO A CA 1
ATOM 1539 C C . PRO A 1 191 ? 6.755 -12.085 6.548 1.000 61.619 191 PRO A C 1
ATOM 1540 O O . PRO A 1 191 ? 6.235 -12.949 5.847 1.000 60.125 191 PRO A O 1
ATOM 1544 N N . ASP A 1 192 ? 7.903 -11.478 6.223 1.000 58.708 192 ASP A N 1
ATOM 1545 C CA . ASP A 1 192 ? 8.662 -11.832 5.027 1.000 66.596 192 ASP A CA 1
ATOM 1546 C C . ASP A 1 192 ? 9.087 -13.298 5.081 1.000 70.251 192 ASP A C 1
ATOM 1547 O O . ASP A 1 192 ? 8.652 -14.095 4.254 1.000 79.024 192 ASP A O 1
ATOM 1552 N N . TYR A 1 193 ? 9.913 -13.647 6.072 1.000 69.973 193 TYR A N 1
ATOM 1553 C CA . TYR A 1 193 ? 10.397 -15.007 6.248 1.000 65.129 193 TYR A CA 1
ATOM 1554 C C . TYR A 1 193 ? 9.291 -16.021 5.975 1.000 63.156 193 TYR A C 1
ATOM 1555 O O . TYR A 1 193 ? 9.538 -17.061 5.380 1.000 73.380 193 TYR A O 1
ATOM 1564 N N . PHE A 1 194 ? 8.065 -15.737 6.405 1.000 63.464 194 PHE A N 1
ATOM 1565 C CA . PHE A 1 194 ? 7.014 -16.737 6.315 1.000 72.042 194 PHE A CA 1
ATOM 1566 C C . PHE A 1 194 ? 6.046 -16.468 5.160 1.000 74.898 194 PHE A C 1
ATOM 1567 O O . PHE A 1 194 ? 5.067 -17.198 5.024 1.000 70.589 194 PHE A O 1
ATOM 1575 N N . ALA A 1 195 ? 6.337 -15.473 4.309 1.000 85.661 195 ALA A N 1
ATOM 1576 C CA . ALA A 1 195 ? 5.401 -15.033 3.276 1.000 98.222 195 ALA A CA 1
ATOM 1577 C C . ALA A 1 195 ? 4.979 -16.199 2.371 1.000 103.018 195 ALA A C 1
ATOM 1578 O O . ALA A 1 195 ? 3.845 -16.683 2.452 1.000 101.579 195 ALA A O 1
ATOM 1580 N N . LYS A 1 196 ? 5.915 -16.624 1.509 1.000 108.451 196 LYS A N 1
ATOM 1581 C CA . LYS A 1 196 ? 5.759 -17.737 0.579 1.000 115.067 196 LYS A CA 1
ATOM 1582 C C . LYS A 1 196 ? 5.416 -19.047 1.297 1.000 114.886 196 LYS A C 1
ATOM 1583 O O . LYS A 1 196 ? 4.586 -19.806 0.800 1.000 116.470 196 LYS A O 1
ATOM 1589 N N . VAL A 1 197 ? 6.013 -19.283 2.477 1.000 109.093 197 VAL A N 1
ATOM 1590 C CA . VAL A 1 197 ? 5.988 -20.580 3.142 1.000 101.231 197 VAL A CA 1
ATOM 1591 C C . VAL A 1 197 ? 4.596 -20.855 3.728 1.000 106.729 197 VAL A C 1
ATOM 1592 O O . VAL A 1 197 ? 4.257 -22.010 3.994 1.000 93.547 197 VAL A O 1
ATOM 1596 N N . LEU A 1 198 ? 3.799 -19.794 3.948 1.000 104.702 198 LEU A N 1
ATOM 1597 C CA . LEU A 1 198 ? 2.438 -19.921 4.453 1.000 109.571 198 LEU A CA 1
ATOM 1598 C C . LEU A 1 198 ? 1.460 -19.374 3.412 1.000 118.065 198 LEU A C 1
ATOM 1599 O O . LEU A 1 198 ? 0.840 -20.158 2.696 1.000 128.630 198 LEU A O 1
ATOM 1604 N N . CYS A 1 199 ? 1.337 -18.037 3.340 1.000 120.543 199 CYS A N 1
ATOM 1605 C CA . CYS A 1 199 ? 0.612 -17.350 2.275 1.000 122.993 199 CYS A CA 1
ATOM 1606 C C . CYS A 1 199 ? 0.684 -15.832 2.484 1.000 105.220 199 CYS A C 1
ATOM 1607 O O . CYS A 1 199 ? -0.130 -15.339 3.282 1.000 103.294 199 CYS A O 1
#

Sequence (199 aa):
MLYIFDLGNVIVDIDFNRVLGAWSDLTRIPLASLKKSFHMGEAFHQHERGEISDEAFAEALCHEMALPLSYEQFSHGWQAVFVALRPEVIAIMHKLREQGHRVVVLSNTNRLHTTFWPEEYPEIRDDAADHIYLSQDLGMRKPEARIYQHVLQAEGFSPSDTVFFDDNADNIEGANQLGITSILVKDKTTIPDYFAKVLC

Foldseek 3Di:
DEEEEECDQTFKDKACLQLLVLLCVVQVPPSVLLVVQDDQDDLLQCLLQQNDALQVSLVVSCVSSVRPDDSVSSQVSVQRIDIDGPVLNLVVLQQCVVVPYAFEYEYRDNDHPPHDDPVNDPSNVVSHPYYHGNSVNSHHPPALVSVVVVCVVVVHALCPYEYEDQDVRSQVSSVVRNHRYQHDVHDVSVCVVCVVVGD

Solvent-accessible surface area: 9472 Å² total; per-residue (Å²): 79,0,17,0,0,12,6,23,67,0,0,0,34,53,60,39,69,134,0,3,29,29,1,20,98,88,28,179,36,90,69,75,55,0,103,165,31,33,101,112,32,112,21,3,54,51,2,13,34,45,94,43,60,18,84,43,0,5,108,34,8,11,139,95,10,80,9,104,24,51,35,120,70,0,8,146,3,0,74,40,14,74,31,31,63,12,97,65,2,20,60,21,0,71,89,2,74,127,87,69,51,95,0,0,0,0,8,40,3,15,53,2,129,76,10,111,9,2,7,47,38,78,89,0,132,95,0,9,44,85,30,13,30,0,42,122,33,26,42,33,4,48,45,45,108,0,0,85,59,0,17,150,62,26,64,63,50,46,85,66,1,10,0,0,0,46,65,66,97,14,17,94,11,0,66,129,45,46,4,65,20,36,70,7,149,71,104,76,16,4,41,84,72,4,48,154,92,32,156